Protein AF-0000000084947108 (afdb_homodimer)

Structure (mmCIF, N/CA/C/O backbone):
data_AF-0000000084947108-model_v1
#
loop_
_entity.id
_entity.type
_entity.pdbx_description
1 polymer 'Transcriptional regulator, TetR family'
#
loop_
_atom_site.group_PDB
_atom_site.id
_atom_site.type_symbol
_atom_site.label_atom_id
_atom_site.label_alt_id
_atom_site.label_comp_id
_atom_site.label_asym_id
_atom_site.label_entity_id
_atom_site.label_seq_id
_atom_site.pdbx_PDB_ins_code
_atom_site.Cartn_x
_atom_site.Cartn_y
_atom_site.Cartn_z
_atom_site.occupancy
_atom_site.B_iso_or_equiv
_atom_site.auth_seq_id
_atom_site.auth_comp_id
_atom_site.auth_asym_id
_atom_site.auth_atom_id
_atom_site.pdbx_PDB_model_num
ATOM 1 N N . MET A 1 1 ? -7.285 -37 -21.094 1 87 1 MET A N 1
ATOM 2 C CA . MET A 1 1 ? -7.672 -36.125 -19.984 1 87 1 MET A CA 1
ATOM 3 C C . MET A 1 1 ? -8.742 -36.781 -19.125 1 87 1 MET A C 1
ATOM 5 O O . MET A 1 1 ? -9.75 -37.281 -19.641 1 87 1 MET A O 1
ATOM 9 N N . THR A 1 2 ? -8.422 -36.875 -17.891 1 93.31 2 THR A N 1
ATOM 10 C CA . THR A 1 2 ? -9.398 -37.469 -16.984 1 93.31 2 THR A CA 1
ATOM 11 C C . THR A 1 2 ? -10.578 -36.531 -16.75 1 93.31 2 THR A C 1
ATOM 13 O O . THR A 1 2 ? -10.523 -35.344 -17.109 1 93.31 2 THR A O 1
ATOM 16 N N . THR A 1 3 ? -11.703 -37.125 -16.312 1 93.94 3 THR A N 1
ATOM 17 C CA . THR A 1 3 ? -12.867 -36.312 -16 1 93.94 3 THR A CA 1
ATOM 18 C C . THR A 1 3 ? -12.516 -35.219 -15 1 93.94 3 THR A C 1
ATOM 20 O O . THR A 1 3 ? -12.953 -34.062 -15.148 1 93.94 3 THR A O 1
ATOM 23 N N . GLN A 1 4 ? -11.727 -35.562 -14.078 1 95.75 4 GLN A N 1
ATOM 24 C CA . GLN A 1 4 ? -11.32 -34.594 -13.062 1 95.75 4 GLN A CA 1
ATOM 25 C C . GLN A 1 4 ? -10.508 -33.438 -13.68 1 95.75 4 GLN A C 1
ATOM 27 O O . GLN A 1 4 ? -10.711 -32.281 -13.344 1 95.75 4 GLN A O 1
ATOM 32 N N . GLU A 1 5 ? -9.586 -33.781 -14.555 1 96.44 5 GLU A N 1
ATOM 33 C CA . GLU A 1 5 ? -8.781 -32.812 -15.25 1 96.44 5 GLU A CA 1
ATOM 34 C C . GLU A 1 5 ? -9.656 -31.859 -16.078 1 96.44 5 GLU A C 1
ATOM 36 O O . GLU A 1 5 ? -9.406 -30.656 -16.141 1 96.44 5 GLU A O 1
ATOM 41 N N . LYS A 1 6 ? -10.609 -32.438 -16.703 1 96.81 6 LYS A N 1
ATOM 42 C CA . LYS A 1 6 ? -11.547 -31.656 -17.5 1 96.81 6 LYS A CA 1
ATOM 43 C C . LYS A 1 6 ? -12.32 -30.672 -16.625 1 96.81 6 LYS A C 1
ATOM 45 O O . LYS A 1 6 ? -12.5 -29.516 -17 1 96.81 6 LYS A O 1
ATOM 50 N N . ILE A 1 7 ? -12.758 -31.172 -15.492 1 97.5 7 ILE A N 1
ATOM 51 C CA . ILE A 1 7 ? -13.477 -30.312 -14.547 1 97.5 7 ILE A CA 1
ATOM 52 C C . ILE A 1 7 ? -12.578 -29.172 -14.102 1 97.5 7 ILE A C 1
ATOM 54 O O . ILE A 1 7 ? -13 -28.016 -14.094 1 97.5 7 ILE A O 1
ATOM 58 N N . ILE A 1 8 ? -11.352 -29.516 -13.805 1 98.19 8 ILE A N 1
ATOM 59 C CA . ILE A 1 8 ? -10.406 -28.516 -13.312 1 98.19 8 ILE A CA 1
ATOM 60 C C . ILE A 1 8 ? -10.164 -27.453 -14.391 1 98.19 8 ILE A C 1
ATOM 62 O O . ILE A 1 8 ? -10.164 -26.266 -14.102 1 98.19 8 ILE A O 1
ATOM 66 N N . ASN A 1 9 ? -10.016 -27.891 -15.609 1 97.94 9 ASN A N 1
ATOM 67 C CA . ASN A 1 9 ? -9.766 -26.953 -16.703 1 97.94 9 ASN A CA 1
ATOM 68 C C . ASN A 1 9 ? -10.953 -26.031 -16.938 1 97.94 9 ASN A C 1
ATOM 70 O O . ASN A 1 9 ? -10.773 -24.812 -17.062 1 97.94 9 ASN A O 1
ATOM 74 N N . VAL A 1 10 ? -12.117 -26.531 -16.938 1 98.31 10 VAL A N 1
ATOM 75 C CA . VAL A 1 10 ? -13.328 -25.75 -17.141 1 98.31 10 VAL A CA 1
ATOM 76 C C . VAL A 1 10 ? -13.555 -24.812 -15.969 1 98.31 10 VAL A C 1
ATOM 78 O O . VAL A 1 10 ? -13.883 -23.641 -16.156 1 98.31 10 VAL A O 1
ATOM 81 N N . ALA A 1 11 ? -13.367 -25.359 -14.797 1 98.69 11 ALA A N 1
ATOM 82 C CA . ALA A 1 11 ? -13.547 -24.562 -13.586 1 98.69 11 ALA A CA 1
ATOM 83 C C . ALA A 1 11 ? -12.562 -23.391 -13.555 1 98.69 11 ALA A C 1
ATOM 85 O O . ALA A 1 11 ? -12.93 -22.266 -13.188 1 98.69 11 ALA A O 1
ATOM 86 N N . THR A 1 12 ? -11.305 -23.703 -13.891 1 98.75 12 THR A N 1
ATOM 87 C CA . THR A 1 12 ? -10.297 -22.641 -13.93 1 98.75 12 THR A CA 1
ATOM 88 C C . THR A 1 12 ? -10.75 -21.5 -14.82 1 98.75 12 THR A C 1
ATOM 90 O O . THR A 1 12 ? -10.703 -20.328 -14.422 1 98.75 12 THR A O 1
ATOM 93 N N . GLN A 1 13 ? -11.297 -21.828 -15.945 1 98.38 13 GLN A N 1
ATOM 94 C CA . GLN A 1 13 ? -11.758 -20.797 -16.875 1 98.38 13 GLN A CA 1
ATOM 95 C C . GLN A 1 13 ? -12.992 -20.078 -16.344 1 98.38 13 GLN A C 1
ATOM 97 O O . GLN A 1 13 ? -13.102 -18.859 -16.469 1 98.38 13 GLN A O 1
ATOM 102 N N . GLU A 1 14 ? -13.859 -20.75 -15.734 1 98.44 14 GLU A N 1
ATOM 103 C CA . GLU A 1 14 ? -15.062 -20.156 -15.164 1 98.44 14 GLU A CA 1
ATOM 104 C C . GLU A 1 14 ? -14.703 -19.188 -14.039 1 98.44 14 GLU A C 1
ATOM 106 O O . GLU A 1 14 ? -15.234 -18.062 -13.977 1 98.44 14 GLU A O 1
ATOM 111 N N . PHE A 1 15 ? -13.781 -19.609 -13.156 1 98.75 15 PHE A N 1
ATOM 112 C CA . PHE A 1 15 ? -13.344 -18.75 -12.055 1 98.75 15 PHE A CA 1
ATOM 113 C C . PHE A 1 15 ? -12.609 -17.516 -12.586 1 98.75 15 PHE A C 1
ATOM 115 O O . PHE A 1 15 ? -12.727 -16.422 -12.023 1 98.75 15 PHE A O 1
ATOM 122 N N . LEU A 1 16 ? -11.867 -17.703 -13.641 1 98.56 16 LEU A N 1
ATOM 123 C CA . LEU A 1 16 ? -11.156 -16.578 -14.227 1 98.56 16 LEU A CA 1
ATOM 124 C C . LEU A 1 16 ? -12.133 -15.57 -14.828 1 98.56 16 LEU A C 1
ATOM 126 O O . LEU A 1 16 ? -11.914 -14.359 -14.742 1 98.56 16 LEU A O 1
ATOM 130 N N . ASN A 1 17 ? -13.227 -16.047 -15.367 1 97.81 17 ASN A N 1
ATOM 131 C CA . ASN A 1 17 ? -14.18 -15.211 -16.094 1 97.81 17 ASN A CA 1
ATOM 132 C C . ASN A 1 17 ? -15.188 -14.562 -15.156 1 97.81 17 ASN A C 1
ATOM 134 O O . ASN A 1 17 ? -15.531 -13.391 -15.312 1 97.81 17 ASN A O 1
ATOM 138 N N . SER A 1 18 ? -15.594 -15.305 -14.133 1 97.94 18 SER A N 1
ATOM 139 C CA . SER A 1 18 ? -16.734 -14.867 -13.336 1 97.94 18 SER A CA 1
ATOM 140 C C . SER A 1 18 ? -16.328 -14.516 -11.914 1 97.94 18 SER A C 1
ATOM 142 O O . SER A 1 18 ? -17.109 -13.922 -11.164 1 97.94 18 SER A O 1
ATOM 144 N N . GLY A 1 19 ? -15.016 -14.852 -11.594 1 98.5 19 GLY A N 1
ATOM 145 C CA . GLY A 1 19 ? -14.648 -14.789 -10.188 1 98.5 19 GLY A CA 1
ATOM 146 C C . GLY A 1 19 ? -15.234 -15.914 -9.359 1 98.5 19 GLY A C 1
ATOM 147 O O . GLY A 1 19 ? -16.156 -16.594 -9.805 1 98.5 19 GLY A O 1
ATOM 148 N N . TYR A 1 20 ? -14.695 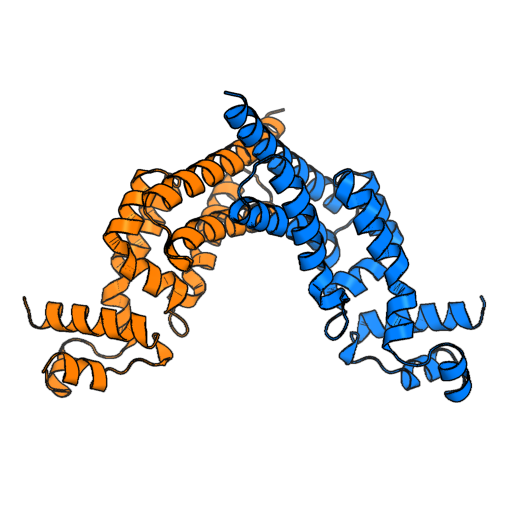-16.078 -8.203 1 98.62 20 TYR A N 1
ATOM 149 C CA . TYR A 1 20 ? -15.164 -17.156 -7.336 1 98.62 20 TYR A CA 1
ATOM 150 C C . TYR A 1 20 ? -16.641 -16.969 -6.996 1 98.62 20 TYR A C 1
ATOM 152 O O . TYR A 1 20 ? -17.438 -17.922 -7.113 1 98.62 20 TYR A O 1
ATOM 160 N N . LEU A 1 21 ? -17.062 -15.773 -6.562 1 98.5 21 LEU A N 1
ATOM 161 C CA . LEU A 1 21 ? -18.422 -15.531 -6.117 1 98.5 21 LEU A CA 1
ATOM 162 C C . LEU A 1 21 ? -19.406 -15.734 -7.262 1 98.5 21 LEU A C 1
ATOM 164 O O . LEU A 1 21 ? -20.5 -16.266 -7.059 1 98.5 21 LEU A O 1
ATOM 168 N N . GLY A 1 22 ? -19 -15.391 -8.445 1 98.06 22 GLY A N 1
ATOM 169 C CA . GLY A 1 22 ? -19.906 -15.438 -9.586 1 98.06 22 GLY A CA 1
ATOM 170 C C . GLY A 1 22 ? -19.953 -16.797 -10.25 1 98.06 22 GLY A C 1
ATOM 171 O O . GLY A 1 22 ? -20.859 -17.078 -11.047 1 98.06 22 GLY A O 1
ATOM 172 N N . ALA A 1 23 ? -19.031 -17.656 -9.953 1 97.94 23 ALA A N 1
ATOM 173 C CA . ALA A 1 23 ? -18.969 -18.984 -10.555 1 97.94 23 ALA A CA 1
ATOM 174 C C . ALA A 1 23 ? -20.031 -19.922 -9.953 1 97.94 23 ALA A C 1
ATOM 176 O O . ALA A 1 23 ? -20.547 -19.656 -8.867 1 97.94 23 ALA A O 1
ATOM 177 N N . SER A 1 24 ? -20.281 -20.969 -10.703 1 94.69 24 SER A N 1
ATOM 178 C CA . SER A 1 24 ? -21.297 -21.938 -10.266 1 94.69 24 SER A CA 1
ATOM 179 C C . SER A 1 24 ? -20.875 -23.359 -10.594 1 94.69 24 SER A C 1
ATOM 181 O O . SER A 1 24 ? -20.422 -23.641 -11.711 1 94.69 24 SER A O 1
ATOM 183 N N . LEU A 1 25 ? -21.109 -24.219 -9.617 1 96.19 25 LEU A N 1
ATOM 184 C CA . LEU A 1 25 ? -20.797 -25.641 -9.836 1 96.19 25 LEU A CA 1
ATOM 185 C C . LEU A 1 25 ? -21.688 -26.219 -10.922 1 96.19 25 LEU A C 1
ATOM 187 O O . LEU A 1 25 ? -21.234 -27.062 -11.711 1 96.19 25 LEU A O 1
ATOM 191 N N . ARG A 1 26 ? -22.875 -25.766 -10.977 1 94.69 26 ARG A N 1
ATOM 192 C CA . ARG A 1 26 ? -23.812 -26.266 -11.984 1 94.69 26 ARG A CA 1
ATOM 193 C C . ARG A 1 26 ? -23.359 -25.859 -13.383 1 94.69 26 ARG A C 1
ATOM 195 O O . ARG A 1 26 ? -23.375 -26.672 -14.312 1 94.69 26 ARG A O 1
ATOM 202 N N . LYS A 1 27 ? -22.953 -24.594 -13.516 1 95.88 27 LYS A N 1
ATOM 203 C CA . LYS A 1 27 ? -22.438 -24.094 -14.797 1 95.88 27 LYS A CA 1
ATOM 204 C C . LYS A 1 27 ? -21.188 -24.859 -15.219 1 95.88 27 LYS A C 1
ATOM 206 O O . LYS A 1 27 ? -21.031 -25.203 -16.391 1 95.88 27 LYS A O 1
ATOM 211 N N . ILE A 1 28 ? -20.344 -25.125 -14.242 1 98 28 ILE A N 1
ATOM 212 C CA . ILE A 1 28 ? -19.094 -25.828 -14.508 1 98 28 ILE A CA 1
ATOM 213 C C . ILE A 1 28 ? -19.406 -27.25 -14.945 1 98 28 ILE A C 1
ATOM 215 O O . ILE A 1 28 ? -18.812 -27.75 -15.906 1 98 28 ILE A O 1
ATOM 219 N N . ALA A 1 29 ? -20.312 -27.922 -14.273 1 97.69 29 ALA A N 1
ATOM 220 C CA . ALA A 1 29 ? -20.719 -29.281 -14.625 1 97.69 29 ALA A CA 1
ATOM 221 C C . ALA A 1 29 ? -21.219 -29.359 -16.062 1 97.69 29 ALA A C 1
ATOM 223 O O . ALA A 1 29 ? -20.781 -30.219 -16.828 1 97.69 29 ALA A O 1
ATOM 224 N N . LYS A 1 30 ? -22.062 -28.453 -16.359 1 97.12 30 LYS A N 1
ATOM 225 C CA . LYS A 1 30 ? -22.641 -28.406 -17.703 1 97.12 30 LYS A CA 1
ATOM 226 C C . LYS A 1 30 ? -21.547 -28.219 -18.75 1 97.12 30 LYS A C 1
ATOM 228 O O . LYS A 1 30 ? -21.5 -28.953 -19.75 1 97.12 30 LYS A O 1
ATOM 233 N N . ALA A 1 31 ? -20.703 -27.328 -18.531 1 96.75 31 ALA A N 1
ATOM 234 C CA . ALA A 1 31 ? -19.641 -27.016 -19.484 1 96.75 31 ALA A CA 1
ATOM 235 C C . ALA A 1 31 ? -18.641 -28.172 -19.609 1 96.75 31 ALA A C 1
ATOM 237 O O . ALA A 1 31 ? -18.062 -28.391 -20.672 1 96.75 31 ALA A O 1
ATOM 238 N N . ALA A 1 32 ? -18.453 -28.875 -18.5 1 97.25 32 ALA A N 1
ATOM 239 C CA . ALA A 1 32 ? -17.531 -30 -18.469 1 97.25 32 ALA A CA 1
ATOM 240 C C . ALA A 1 32 ? -18.219 -31.266 -18.969 1 97.25 32 ALA A C 1
ATOM 242 O O . ALA A 1 32 ? -17.578 -32.312 -19.078 1 97.25 32 ALA A O 1
ATOM 243 N N . HIS A 1 33 ? -19.531 -31.141 -19.203 1 96.88 33 HIS A N 1
ATOM 244 C CA . HIS A 1 33 ? -20.328 -32.25 -19.688 1 96.88 33 HIS A CA 1
ATOM 245 C C . HIS A 1 33 ? -20.359 -33.406 -18.688 1 96.88 33 HIS A C 1
ATOM 247 O O . HIS A 1 33 ? -20.125 -34.562 -19.047 1 96.88 33 HIS A O 1
ATOM 253 N N . VAL A 1 34 ? -20.547 -33.031 -17.484 1 96.38 34 VAL A N 1
ATOM 254 C CA . VAL A 1 34 ? -20.797 -34 -16.406 1 96.38 34 VAL A CA 1
ATOM 255 C C . VAL A 1 34 ? -22.109 -33.656 -15.711 1 96.38 34 VAL A C 1
ATOM 257 O O . VAL A 1 34 ? -22.578 -32.531 -15.758 1 96.38 34 VAL A O 1
ATOM 260 N N . THR A 1 35 ? -22.641 -34.719 -15.172 1 94.5 35 THR A N 1
ATOM 261 C CA . THR A 1 35 ? -23.891 -34.469 -14.453 1 94.5 35 THR A CA 1
ATOM 262 C C . THR A 1 35 ? -23.625 -33.75 -13.141 1 94.5 35 THR A C 1
ATOM 264 O O . THR A 1 35 ? -22.516 -33.812 -12.602 1 94.5 35 THR A O 1
ATOM 267 N N . THR A 1 36 ? -24.625 -33.062 -12.641 1 92.88 36 THR A N 1
ATOM 268 C CA . THR A 1 36 ? -24.516 -32.406 -11.352 1 92.88 36 THR A CA 1
ATOM 269 C C . THR A 1 36 ? -24.172 -33.406 -10.25 1 92.88 36 THR A C 1
ATOM 271 O O . THR A 1 36 ? -23.344 -33.125 -9.383 1 92.88 36 THR A O 1
ATOM 274 N N . GLY A 1 37 ? -24.781 -34.5 -10.289 1 93.62 37 GLY A N 1
ATOM 275 C CA . GLY A 1 37 ? -24.5 -35.531 -9.328 1 93.62 37 GLY A CA 1
ATOM 276 C C . GLY A 1 37 ? -23.047 -36 -9.344 1 93.62 37 GLY A C 1
ATOM 277 O O . GLY A 1 37 ? -22.406 -36.125 -8.289 1 93.62 37 GLY A O 1
ATOM 278 N N . ALA A 1 38 ? -22.562 -36.219 -10.492 1 94.62 38 ALA A N 1
ATOM 279 C CA . ALA A 1 38 ? -21.156 -36.594 -10.648 1 94.62 38 ALA A CA 1
ATOM 280 C C . ALA A 1 38 ? -20.234 -35.5 -10.125 1 94.62 38 ALA A C 1
ATOM 282 O O . ALA A 1 38 ? -19.219 -35.812 -9.5 1 94.62 38 ALA A O 1
ATOM 283 N N . MET A 1 39 ? -20.609 -34.25 -10.445 1 96.12 39 MET A N 1
ATOM 284 C CA . MET A 1 39 ? -19.828 -33.125 -9.977 1 96.12 39 MET A CA 1
ATOM 285 C C . MET A 1 39 ? -19.656 -33.156 -8.469 1 96.12 39 MET A C 1
ATOM 287 O O . MET A 1 39 ? -18.547 -32.969 -7.957 1 96.12 39 MET A O 1
ATOM 291 N N . TYR A 1 40 ? -20.703 -33.438 -7.781 1 94.56 40 TYR A N 1
ATOM 292 C CA . TYR A 1 40 ? -20.672 -33.438 -6.324 1 94.56 40 TYR A CA 1
ATOM 293 C C . TYR A 1 40 ? -19.938 -34.656 -5.789 1 94.56 40 TYR A C 1
ATOM 295 O O . TYR A 1 40 ? -19.531 -34.688 -4.621 1 94.56 40 TYR A O 1
ATOM 303 N N . GLY A 1 41 ? -19.828 -35.656 -6.539 1 95.44 41 GLY A N 1
ATOM 304 C CA . GLY A 1 41 ? -18.969 -36.781 -6.215 1 95.44 41 GLY A CA 1
ATOM 305 C C . GLY A 1 41 ? -17.484 -36.438 -6.18 1 95.44 41 GLY A C 1
ATOM 306 O O . GLY A 1 41 ? -16.734 -36.969 -5.379 1 95.44 41 GLY A O 1
ATOM 307 N N . TYR A 1 42 ? -17.125 -35.5 -7.059 1 96.38 42 TYR A N 1
ATOM 308 C CA . TYR A 1 42 ? -15.742 -35.062 -7.137 1 96.38 42 TYR A CA 1
ATOM 309 C C . TYR A 1 42 ? -15.461 -33.969 -6.121 1 96.38 42 TYR A C 1
ATOM 311 O O . TYR A 1 42 ? -14.438 -34 -5.43 1 96.38 42 TYR A O 1
ATOM 319 N N . TYR A 1 43 ? -16.406 -33 -6.039 1 97.5 43 TYR A N 1
ATOM 320 C CA . TYR A 1 43 ? -16.234 -31.844 -5.164 1 97.5 43 TYR A CA 1
ATOM 321 C C . TYR A 1 43 ? -17.516 -31.531 -4.41 1 97.5 43 TYR A C 1
ATOM 323 O O . TYR A 1 43 ? -18.531 -31.219 -5.02 1 97.5 43 TYR A O 1
ATOM 331 N N . LYS A 1 44 ? -17.375 -31.5 -3.15 1 95.88 44 LYS A N 1
ATOM 332 C CA . LYS A 1 44 ? -18.547 -31.328 -2.285 1 95.88 44 LYS A CA 1
ATOM 333 C C . LYS A 1 44 ? -19.125 -29.922 -2.424 1 95.88 44 LYS A C 1
ATOM 335 O O . LYS A 1 44 ? -20.328 -29.734 -2.254 1 95.88 44 LYS A O 1
ATOM 340 N N . ASN A 1 45 ? -18.328 -28.969 -2.682 1 96.31 45 ASN A N 1
ATOM 341 C CA . ASN A 1 45 ? -18.75 -27.578 -2.842 1 96.31 45 ASN A CA 1
ATOM 342 C C . ASN A 1 45 ? -17.75 -26.797 -3.688 1 96.31 45 ASN A C 1
ATOM 344 O O . ASN A 1 45 ? -16.719 -27.328 -4.094 1 96.31 45 ASN A O 1
ATOM 348 N N . LYS A 1 46 ? -18.094 -25.641 -3.988 1 96.94 46 LYS A N 1
ATOM 349 C CA . LYS A 1 46 ? -17.312 -24.766 -4.84 1 96.94 46 LYS A CA 1
ATOM 350 C C . LYS A 1 46 ? -15.945 -24.469 -4.219 1 96.94 46 LYS A C 1
ATOM 352 O O . LYS A 1 46 ? -14.938 -24.406 -4.93 1 96.94 46 LYS A O 1
ATOM 357 N N . GLU A 1 47 ? -15.867 -24.359 -2.932 1 98 47 GLU A N 1
ATOM 358 C CA . GLU A 1 47 ? -14.625 -24.078 -2.209 1 98 47 GLU A CA 1
ATOM 359 C C . GLU A 1 47 ? -13.633 -25.234 -2.357 1 98 47 GLU A C 1
ATOM 361 O O . GLU A 1 47 ? -12.438 -25 -2.553 1 98 47 GLU A O 1
ATOM 366 N N . ALA A 1 48 ? -14.102 -26.359 -2.229 1 98.12 48 ALA A N 1
ATOM 367 C CA . ALA A 1 48 ? -13.242 -27.531 -2.377 1 98.12 48 ALA A CA 1
ATOM 368 C C . ALA A 1 48 ? -12.602 -27.562 -3.764 1 98.12 48 ALA A C 1
ATOM 370 O O . ALA A 1 48 ? -11.422 -27.891 -3.902 1 98.12 48 ALA A O 1
ATOM 371 N N . LEU A 1 49 ? -13.383 -27.25 -4.766 1 98.5 49 LEU A N 1
ATOM 372 C CA . LEU A 1 49 ? -12.891 -27.234 -6.137 1 98.5 49 LEU A CA 1
ATOM 373 C C . LEU A 1 49 ? -11.859 -26.125 -6.332 1 98.5 49 LEU A C 1
ATOM 375 O O . LEU A 1 49 ? -10.781 -26.375 -6.879 1 98.5 49 LEU A O 1
ATOM 379 N N . PHE A 1 50 ? -12.172 -24.906 -5.875 1 98.81 50 PHE A N 1
ATOM 380 C CA . PHE A 1 50 ? -11.242 -23.797 -5.992 1 98.81 50 PHE A CA 1
ATOM 381 C C . PHE A 1 50 ? -9.93 -24.109 -5.297 1 98.81 50 PHE A C 1
ATOM 383 O O . PHE A 1 50 ? -8.852 -23.875 -5.859 1 98.81 50 PHE A O 1
ATOM 390 N N . ASN A 1 51 ? -10.023 -24.688 -4.109 1 98.62 51 ASN A N 1
ATOM 391 C CA . ASN A 1 51 ? -8.844 -25.062 -3.35 1 98.62 51 ASN A CA 1
ATOM 392 C C . ASN A 1 51 ? -7.988 -26.078 -4.109 1 98.62 51 ASN A C 1
ATOM 394 O O . ASN A 1 51 ? -6.762 -26 -4.105 1 98.62 51 ASN A O 1
ATOM 398 N N . ASP A 1 52 ? -8.648 -26.953 -4.652 1 98.44 52 ASP A N 1
ATOM 399 C CA . ASP A 1 52 ? -7.938 -27.984 -5.398 1 98.44 52 ASP A CA 1
ATOM 400 C C . ASP A 1 52 ? -7.105 -27.375 -6.527 1 98.44 52 ASP A C 1
ATOM 402 O O . ASP A 1 52 ? -6.039 -27.906 -6.863 1 98.44 52 ASP A O 1
ATOM 406 N N . ILE A 1 53 ? -7.562 -26.328 -7.07 1 98.69 53 ILE A N 1
ATOM 407 C CA . ILE A 1 53 ? -6.91 -25.688 -8.211 1 98.69 53 ILE A CA 1
ATOM 408 C C . ILE A 1 53 ? -5.715 -24.875 -7.727 1 98.69 53 ILE A C 1
ATOM 410 O O . ILE A 1 53 ? -4.652 -24.875 -8.352 1 98.69 53 ILE A O 1
ATOM 414 N N . VAL A 1 54 ? -5.844 -24.203 -6.527 1 98.81 54 VAL A N 1
ATOM 415 C CA . VAL A 1 54 ? -4.887 -23.141 -6.277 1 98.81 54 VAL A CA 1
ATOM 416 C C . VAL A 1 54 ? -3.961 -23.531 -5.125 1 98.81 54 VAL A C 1
ATOM 418 O O . VAL A 1 54 ? -2.896 -22.938 -4.945 1 98.81 54 VAL A O 1
ATOM 421 N N . GLU A 1 55 ? -4.293 -24.5 -4.348 1 98.69 55 GLU A N 1
ATOM 422 C CA . GLU A 1 55 ? -3.652 -24.75 -3.057 1 98.69 55 GLU A CA 1
ATOM 423 C C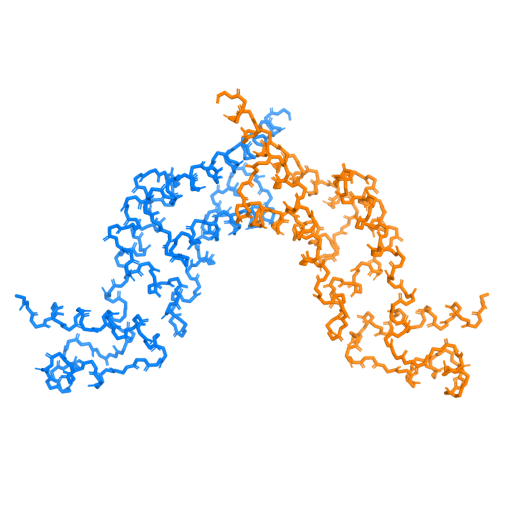 . GLU A 1 55 ? -2.182 -25.109 -3.232 1 98.69 55 GLU A C 1
ATOM 425 O O . GLU A 1 55 ? -1.312 -24.547 -2.564 1 98.69 55 GLU A O 1
ATOM 430 N N . GLU A 1 56 ? -1.98 -26.016 -4.074 1 98.44 56 GLU A N 1
ATOM 431 C CA . GLU A 1 56 ? -0.608 -26.469 -4.246 1 98.44 56 GLU A CA 1
ATOM 432 C C . GLU A 1 56 ? 0.311 -25.344 -4.688 1 98.44 56 GLU A C 1
ATOM 434 O O . GLU A 1 56 ? 1.393 -25.156 -4.125 1 98.44 56 GLU A O 1
ATOM 439 N N . VAL A 1 57 ? -0.116 -24.578 -5.652 1 98.5 57 VAL A N 1
ATOM 440 C CA . VAL A 1 57 ? 0.677 -23.484 -6.203 1 98.5 57 VAL A CA 1
ATOM 441 C C . VAL A 1 57 ? 0.873 -22.406 -5.141 1 98.5 57 VAL A C 1
ATOM 443 O O . VAL A 1 57 ? 1.986 -21.906 -4.941 1 98.5 57 VAL A O 1
ATOM 446 N N . SER A 1 58 ? -0.209 -22.062 -4.414 1 98.5 58 SER A N 1
ATOM 447 C CA . SER A 1 58 ? -0.138 -21.031 -3.385 1 98.5 58 SER A CA 1
ATOM 448 C C . SER A 1 58 ? 0.81 -21.438 -2.26 1 98.5 58 SER A C 1
ATOM 450 O O . SER A 1 58 ? 1.601 -20.625 -1.783 1 98.5 58 SER A O 1
ATOM 452 N N . GLU A 1 59 ? 0.745 -22.688 -1.864 1 97.94 59 GLU A N 1
ATOM 453 C CA . GLU A 1 59 ? 1.578 -23.172 -0.769 1 97.94 59 GLU A CA 1
ATOM 454 C C . GLU A 1 59 ? 3.043 -23.266 -1.186 1 97.94 59 GLU A C 1
ATOM 456 O O . GLU A 1 59 ? 3.938 -22.922 -0.406 1 97.94 59 GLU A O 1
ATOM 461 N N . GLU A 1 60 ? 3.219 -23.719 -2.361 1 97.62 60 GLU A N 1
ATOM 462 C CA . GLU A 1 60 ? 4.59 -23.797 -2.854 1 97.62 60 GLU A CA 1
ATOM 463 C C . GLU A 1 60 ? 5.227 -22.422 -2.945 1 97.62 60 GLU A C 1
ATOM 465 O O . GLU A 1 60 ? 6.383 -22.234 -2.566 1 97.62 60 GLU A O 1
ATOM 470 N N . PHE A 1 61 ? 4.504 -21.453 -3.438 1 97.94 61 PHE A N 1
ATOM 471 C CA . PHE A 1 61 ? 5.012 -20.094 -3.527 1 97.94 61 PHE A CA 1
ATOM 472 C C . PHE A 1 61 ? 5.371 -19.562 -2.145 1 97.94 61 PHE A C 1
ATOM 474 O O . PHE A 1 61 ? 6.473 -19.047 -1.938 1 97.94 61 PHE A O 1
ATOM 481 N N . LYS A 1 62 ? 4.5 -19.75 -1.196 1 96.69 62 LYS A N 1
ATOM 482 C CA . LYS A 1 62 ? 4.672 -19.25 0.162 1 96.69 62 LYS A CA 1
ATOM 483 C C . LYS A 1 62 ? 5.848 -19.922 0.858 1 96.69 62 LYS A C 1
ATOM 485 O O . LYS A 1 62 ? 6.68 -19.25 1.476 1 96.69 62 LYS A O 1
ATOM 490 N N . ASN A 1 63 ? 5.918 -21.203 0.696 1 94.81 63 ASN A N 1
ATOM 491 C CA . ASN A 1 63 ? 6.852 -21.984 1.51 1 94.81 63 ASN A CA 1
ATOM 492 C C . ASN A 1 63 ? 8.234 -22.031 0.872 1 94.81 63 ASN A C 1
ATOM 494 O O . ASN A 1 63 ? 9.242 -22.125 1.574 1 94.81 63 ASN A O 1
ATOM 498 N N . ASP A 1 64 ? 8.344 -21.906 -0.452 1 92.62 64 ASP A N 1
ATOM 499 C CA . ASP A 1 64 ? 9.625 -22.109 -1.13 1 92.62 64 ASP A CA 1
ATOM 500 C C . ASP A 1 64 ? 10.141 -20.797 -1.723 1 92.62 64 ASP A C 1
ATOM 502 O O . ASP A 1 64 ? 11.227 -20.344 -1.373 1 92.62 64 ASP A O 1
ATOM 506 N N . TYR A 1 65 ? 9.32 -20.156 -2.432 1 89.44 65 TYR A N 1
ATOM 507 C CA . TYR A 1 65 ? 9.789 -19.031 -3.211 1 89.44 65 TYR A CA 1
ATOM 508 C C . TYR A 1 65 ? 9.828 -17.766 -2.363 1 89.44 65 TYR A C 1
ATOM 510 O O . TYR A 1 65 ? 10.727 -16.938 -2.504 1 89.44 65 TYR A O 1
ATOM 518 N N . LEU A 1 66 ? 8.898 -17.578 -1.46 1 89.69 66 LEU A N 1
ATOM 519 C CA . LEU A 1 66 ? 8.875 -16.406 -0.597 1 89.69 66 LEU A CA 1
ATOM 520 C C . LEU A 1 66 ? 10.055 -16.406 0.367 1 89.69 66 LEU A C 1
ATOM 522 O O . LEU A 1 66 ? 10.688 -15.375 0.591 1 89.69 66 LEU A O 1
ATOM 526 N N . VAL A 1 67 ? 10.391 -17.531 0.896 1 84.88 67 VAL A N 1
ATOM 527 C CA . VAL A 1 67 ? 11.43 -17.688 1.909 1 84.88 67 VAL A CA 1
ATOM 528 C C . VAL A 1 67 ? 12.797 -17.422 1.289 1 84.88 67 VAL A C 1
ATOM 530 O O . VAL A 1 67 ? 13.633 -16.75 1.887 1 84.88 67 VAL A O 1
ATOM 533 N N . GLU A 1 68 ? 12.984 -17.875 0.126 1 82.88 68 GLU A N 1
ATOM 534 C CA . GLU A 1 68 ? 14.281 -17.75 -0.539 1 82.88 68 GLU A CA 1
ATOM 535 C C . GLU A 1 68 ? 14.477 -16.359 -1.13 1 82.88 68 GLU A C 1
ATOM 537 O O . GLU A 1 68 ? 15.602 -15.945 -1.402 1 82.88 68 GLU A O 1
ATOM 542 N N . GLY A 1 69 ? 13.398 -15.664 -1.277 1 85.44 69 GLY A N 1
ATOM 543 C CA . GLY A 1 69 ? 13.445 -14.391 -1.976 1 85.44 69 GLY A CA 1
ATOM 544 C C . GLY A 1 69 ? 12.945 -14.477 -3.404 1 85.44 69 GLY A C 1
ATOM 545 O O . GLY A 1 69 ? 13.023 -15.531 -4.035 1 85.44 69 GLY A O 1
ATOM 546 N N . ILE A 1 70 ? 12.406 -13.477 -3.906 1 89.94 70 ILE A N 1
ATOM 547 C CA . ILE A 1 70 ? 11.852 -13.445 -5.254 1 89.94 70 ILE A CA 1
ATOM 548 C C . ILE A 1 70 ? 12.961 -13.188 -6.27 1 89.94 70 ILE A C 1
ATOM 550 O O . ILE A 1 70 ? 13.688 -12.195 -6.172 1 89.94 70 ILE A O 1
ATOM 554 N N . ASN A 1 71 ? 13.172 -14.094 -7.082 1 90.12 71 ASN A N 1
ATOM 555 C CA . ASN A 1 71 ? 14.195 -14.039 -8.125 1 90.12 71 ASN A CA 1
ATOM 556 C C . ASN A 1 71 ? 13.648 -14.508 -9.469 1 90.12 71 ASN A C 1
ATOM 558 O O . ASN A 1 71 ? 12.438 -14.602 -9.656 1 90.12 71 ASN A O 1
ATOM 562 N N . LEU A 1 72 ? 14.477 -14.75 -10.367 1 93 72 LEU A N 1
ATOM 563 C CA . LEU A 1 72 ? 14.062 -15.117 -11.719 1 93 72 LEU A CA 1
ATOM 564 C C . LEU A 1 72 ? 13.32 -16.453 -11.711 1 93 72 LEU A C 1
ATOM 566 O O . LEU A 1 72 ? 12.391 -16.656 -12.492 1 93 72 LEU A O 1
ATOM 570 N N . GLU A 1 73 ? 13.766 -17.328 -10.898 1 94.31 73 GLU A N 1
ATOM 571 C CA . GLU A 1 73 ? 13.094 -18.609 -10.773 1 94.31 73 GLU A CA 1
ATOM 572 C C . GLU A 1 73 ? 11.656 -18.438 -10.273 1 94.31 73 GLU A C 1
ATOM 574 O O . GLU A 1 73 ? 10.758 -19.172 -10.68 1 94.31 73 GLU A O 1
ATOM 579 N N . THR A 1 74 ? 11.539 -17.531 -9.352 1 96.06 74 THR A N 1
ATOM 580 C CA . THR A 1 74 ? 10.203 -17.234 -8.844 1 96.06 74 THR A CA 1
ATOM 581 C C . THR A 1 74 ? 9.305 -16.703 -9.961 1 96.06 74 THR A C 1
ATOM 583 O O . THR A 1 74 ? 8.141 -17.094 -10.055 1 96.06 74 THR A O 1
ATOM 586 N N . ILE A 1 75 ? 9.867 -15.852 -10.758 1 96.75 75 ILE A N 1
ATOM 587 C CA . ILE A 1 75 ? 9.117 -15.297 -11.883 1 96.75 75 ILE A CA 1
ATOM 588 C C . ILE A 1 75 ? 8.719 -16.422 -12.836 1 96.75 75 ILE A C 1
ATOM 590 O O . ILE A 1 75 ? 7.566 -16.484 -13.281 1 96.75 75 ILE A O 1
ATOM 594 N N . ASP A 1 76 ? 9.664 -17.281 -13.141 1 97.06 76 ASP A N 1
ATOM 595 C CA . ASP A 1 76 ? 9.367 -18.422 -13.984 1 97.06 76 ASP A CA 1
ATOM 596 C C . ASP A 1 76 ? 8.211 -19.25 -13.422 1 97.06 76 ASP A C 1
ATOM 598 O O . ASP A 1 76 ? 7.32 -19.656 -14.156 1 97.06 76 ASP A O 1
ATOM 602 N N . TYR A 1 77 ? 8.273 -19.453 -12.156 1 97.88 77 TYR A N 1
ATOM 603 C CA . TYR A 1 77 ? 7.23 -20.219 -11.492 1 97.88 77 TYR A CA 1
ATOM 604 C C . TYR A 1 77 ? 5.875 -19.547 -11.641 1 97.88 77 TYR A C 1
ATOM 606 O O . TYR A 1 77 ? 4.871 -20.203 -11.922 1 97.88 77 TYR A O 1
ATOM 614 N N . ILE A 1 78 ? 5.816 -18.234 -11.383 1 98.25 78 ILE A N 1
ATOM 615 C CA . ILE A 1 78 ? 4.578 -17.469 -11.5 1 98.25 78 ILE A CA 1
ATOM 616 C C . ILE A 1 78 ? 4.016 -17.594 -12.914 1 98.25 78 ILE A C 1
ATOM 618 O O . ILE A 1 78 ? 2.822 -17.844 -13.086 1 98.25 78 ILE A O 1
ATOM 622 N N . TYR A 1 79 ? 4.844 -17.516 -13.859 1 98.25 79 TYR A N 1
ATOM 623 C CA . TYR A 1 79 ? 4.359 -17.484 -15.234 1 98.25 79 TYR A CA 1
ATOM 624 C C . TYR A 1 79 ? 4.039 -18.891 -15.727 1 98.25 79 TYR A C 1
ATOM 626 O O . TYR A 1 79 ? 3.238 -19.062 -16.656 1 98.25 79 TYR A O 1
ATOM 634 N N . GLN A 1 80 ? 4.668 -19.922 -15.195 1 98.31 80 GLN A N 1
ATOM 635 C CA . GLN A 1 80 ? 4.266 -21.297 -15.469 1 98.31 80 GLN A CA 1
ATOM 636 C C . GLN A 1 80 ? 2.889 -21.594 -14.891 1 98.31 80 GLN A C 1
ATOM 638 O O . GLN A 1 80 ? 2.203 -22.516 -15.344 1 98.31 80 GLN A O 1
ATOM 643 N N . ASN A 1 81 ? 2.553 -20.875 -13.891 1 98.5 81 ASN A N 1
ATOM 644 C CA . ASN A 1 81 ? 1.263 -21.031 -13.227 1 98.5 81 ASN A CA 1
ATOM 645 C C . ASN A 1 81 ? 0.441 -19.75 -13.266 1 98.5 81 ASN A C 1
ATOM 647 O O . ASN A 1 81 ? -0.254 -19.422 -12.305 1 98.5 81 ASN A O 1
ATOM 651 N N . PHE A 1 82 ? 0.518 -19.047 -14.273 1 98.56 82 PHE A N 1
ATOM 652 C CA . PHE A 1 82 ? 0.016 -17.688 -14.367 1 98.56 82 PHE A CA 1
ATOM 653 C C . PHE A 1 82 ? -1.479 -17.641 -14.078 1 98.56 82 PHE A C 1
ATOM 655 O O . PHE A 1 82 ? -1.943 -16.781 -13.32 1 98.56 82 PHE A O 1
ATOM 662 N N . GLU A 1 83 ? -2.223 -18.5 -14.641 1 98.56 83 GLU A N 1
ATOM 663 C CA . GLU A 1 83 ? -3.668 -18.5 -14.438 1 98.56 83 GLU A CA 1
ATOM 664 C C . GLU A 1 83 ? -4.023 -18.75 -12.977 1 98.56 83 GLU A C 1
ATOM 666 O O . GLU A 1 83 ? -4.969 -18.156 -12.453 1 98.56 83 GLU A O 1
ATOM 671 N N . VAL A 1 84 ? -3.281 -19.594 -12.383 1 98.75 84 VAL A N 1
ATOM 672 C CA . VAL A 1 84 ? -3.535 -19.906 -10.984 1 98.75 84 VAL A CA 1
ATOM 673 C C . VAL A 1 84 ? -3.252 -18.688 -10.109 1 98.75 84 VAL A C 1
ATOM 675 O O . VAL A 1 84 ? -4.035 -18.359 -9.219 1 98.75 84 VAL A O 1
ATOM 678 N N . PHE A 1 85 ? -2.209 -18.016 -10.406 1 98.81 85 PHE A N 1
ATOM 679 C CA . PHE A 1 85 ? -1.905 -16.797 -9.664 1 98.81 85 PHE A CA 1
ATOM 680 C C . PHE A 1 85 ? -2.971 -15.734 -9.914 1 98.81 85 PHE A C 1
ATOM 682 O O . PHE A 1 85 ? -3.338 -14.992 -9 1 98.81 85 PHE A O 1
ATOM 689 N N . LYS A 1 86 ? -3.361 -15.672 -11.094 1 98.81 86 LYS A N 1
ATOM 690 C CA . LYS A 1 86 ? -4.438 -14.727 -11.398 1 98.81 86 LYS A CA 1
ATOM 691 C C . LYS A 1 86 ? -5.688 -15.047 -10.578 1 98.81 86 LYS A C 1
ATOM 693 O O . LYS A 1 86 ? -6.355 -14.141 -10.07 1 98.81 86 LYS A O 1
ATOM 698 N N . LEU A 1 87 ? -6 -16.297 -10.453 1 98.88 87 LEU A N 1
ATOM 699 C CA . LEU A 1 87 ? -7.133 -16.703 -9.633 1 98.88 87 LEU A CA 1
ATOM 700 C C . LEU A 1 87 ? -6.953 -16.266 -8.188 1 98.88 87 LEU A C 1
ATOM 702 O O . LEU A 1 87 ? -7.863 -15.68 -7.59 1 98.88 87 LEU A O 1
ATOM 706 N N . ILE A 1 88 ? -5.773 -16.5 -7.668 1 98.81 88 ILE A N 1
ATOM 707 C CA . ILE A 1 88 ? -5.473 -16.234 -6.266 1 98.81 88 ILE A CA 1
ATOM 708 C C . ILE A 1 88 ? -5.508 -14.727 -6.016 1 98.81 88 ILE A C 1
ATOM 710 O O . ILE A 1 88 ? -6.094 -14.273 -5.031 1 98.81 88 ILE A O 1
ATOM 714 N N . ILE A 1 89 ? -4.984 -14.023 -6.938 1 98.44 89 ILE A N 1
ATOM 715 C CA . ILE A 1 89 ? -4.719 -12.609 -6.707 1 98.44 89 ILE A CA 1
ATOM 716 C C . ILE A 1 89 ? -5.945 -11.781 -7.098 1 98.44 89 ILE A C 1
ATOM 718 O O . ILE A 1 89 ? -6.258 -10.781 -6.449 1 98.44 89 ILE A O 1
ATOM 722 N N . CYS A 1 90 ? -6.738 -12.266 -8.086 1 98.19 90 CYS A N 1
ATOM 723 C CA . CYS A 1 90 ? -7.73 -11.375 -8.68 1 98.19 90 CYS A CA 1
ATOM 724 C C . CYS A 1 90 ? -9.133 -11.961 -8.555 1 98.19 90 CYS A C 1
ATOM 726 O O . CYS A 1 90 ? -10.125 -11.234 -8.648 1 98.19 90 CYS A O 1
ATOM 728 N N . CYS A 1 91 ? -9.242 -13.219 -8.359 1 98.5 91 CYS A N 1
ATOM 729 C CA . CYS A 1 91 ? -10.555 -13.836 -8.508 1 98.5 91 CYS A CA 1
ATOM 730 C C . CYS A 1 91 ? -10.938 -14.617 -7.258 1 98.5 91 CYS A C 1
ATOM 732 O O . CYS A 1 91 ? -11.773 -15.523 -7.316 1 98.5 91 CYS A O 1
ATOM 734 N N . SER A 1 92 ? -10.367 -14.297 -6.191 1 98.56 92 SER A N 1
ATOM 735 C CA . SER A 1 92 ? -10.516 -15.172 -5.031 1 98.56 92 SER A CA 1
ATOM 736 C C . SER A 1 92 ? -11.438 -14.555 -3.986 1 98.56 92 SER A C 1
ATOM 738 O O . SER A 1 92 ? -11.539 -15.062 -2.867 1 98.56 92 SER A O 1
ATOM 740 N N . LYS A 1 93 ? -12.062 -13.43 -4.277 1 98.38 93 LYS A N 1
ATOM 741 C CA . LYS A 1 93 ? -12.969 -12.805 -3.318 1 98.38 93 LYS A CA 1
ATOM 742 C C . LYS A 1 93 ? -13.992 -13.805 -2.799 1 98.38 93 LYS A C 1
ATOM 744 O O . LYS A 1 93 ? -14.633 -14.508 -3.582 1 98.38 93 LYS A O 1
ATOM 749 N N . GLY A 1 94 ? -14.164 -13.922 -1.461 1 97.81 94 GLY A N 1
ATOM 750 C CA . GLY A 1 94 ? -15.094 -14.859 -0.868 1 97.81 94 GLY A CA 1
ATOM 751 C C . GLY A 1 94 ? -14.438 -16.156 -0.425 1 97.81 94 GLY A C 1
ATOM 752 O O . GLY A 1 94 ? -15.086 -17.016 0.182 1 97.81 94 GLY A O 1
ATOM 753 N N . THR A 1 95 ? -13.164 -16.359 -0.746 1 98.31 95 THR A N 1
ATOM 754 C CA . THR A 1 95 ? -12.398 -17.547 -0.328 1 98.31 95 THR A CA 1
ATOM 755 C C . THR A 1 95 ? -11.352 -17.172 0.716 1 98.31 95 THR A C 1
ATOM 757 O O . THR A 1 95 ? -11.18 -15.984 1.033 1 98.31 95 THR A O 1
ATOM 760 N N . ARG A 1 96 ? -10.641 -18.109 1.24 1 97.31 96 ARG A N 1
ATOM 761 C CA . ARG A 1 96 ? -9.562 -17.844 2.186 1 97.31 96 ARG A CA 1
ATOM 762 C C . ARG A 1 96 ? -8.383 -17.172 1.491 1 97.31 96 ARG A C 1
ATOM 764 O O . ARG A 1 96 ? -7.562 -16.531 2.143 1 97.31 96 ARG A O 1
ATOM 771 N N . TYR A 1 97 ? -8.383 -17.25 0.184 1 98.44 97 TYR A N 1
ATOM 772 C CA . TYR A 1 97 ? -7.25 -16.703 -0.552 1 98.44 97 TYR A CA 1
ATOM 773 C C . TYR A 1 97 ? -7.438 -15.203 -0.809 1 98.44 97 TYR A C 1
ATOM 775 O O . TYR A 1 97 ? -6.531 -14.539 -1.311 1 98.44 97 TYR A O 1
ATOM 783 N N . GLU A 1 98 ? -8.602 -14.758 -0.446 1 98.06 98 GLU A N 1
ATOM 784 C CA . GLU A 1 98 ? -8.828 -13.32 -0.523 1 98.06 98 GLU A CA 1
ATOM 785 C C . GLU A 1 98 ? -7.785 -12.555 0.295 1 98.06 98 GLU A C 1
ATOM 787 O O . GLU A 1 98 ? -7.438 -11.422 -0.037 1 98.06 98 GLU A O 1
ATOM 792 N N . GLU A 1 99 ? -7.16 -13.266 1.316 1 97.81 99 GLU A N 1
ATOM 793 C CA . GLU A 1 99 ? -6.18 -12.648 2.205 1 97.81 99 GLU A CA 1
ATOM 794 C C . GLU A 1 99 ? -4.781 -13.203 1.955 1 97.81 99 GLU A C 1
ATOM 796 O O . GLU A 1 99 ? -3.932 -13.188 2.85 1 97.81 99 GLU A O 1
ATOM 801 N N . TYR A 1 100 ? -4.648 -13.688 0.788 1 98.5 100 TYR A N 1
ATOM 802 C CA . TYR A 1 100 ? -3.387 -14.352 0.487 1 98.5 100 TYR A CA 1
ATOM 803 C C . TYR A 1 100 ? -2.217 -13.391 0.623 1 98.5 100 TYR A C 1
ATOM 805 O O . TYR A 1 100 ? -1.205 -13.711 1.249 1 98.5 100 TYR A O 1
ATOM 813 N N . LEU A 1 101 ? -2.287 -12.227 0.05 1 98.06 101 LEU A N 1
ATOM 814 C CA . LEU A 1 101 ? -1.24 -11.219 0.168 1 98.06 101 LEU A CA 1
ATOM 815 C C . LEU A 1 101 ? -0.941 -10.914 1.633 1 98.06 101 LEU A C 1
ATOM 817 O O . LEU A 1 101 ? 0.223 -10.859 2.033 1 98.06 101 LEU A O 1
ATOM 821 N N . ASP A 1 102 ? -1.986 -10.734 2.457 1 97.88 102 ASP A N 1
ATOM 822 C CA . ASP A 1 102 ? -1.821 -10.453 3.881 1 97.88 102 ASP A CA 1
ATOM 823 C C . ASP A 1 102 ? -1.075 -11.594 4.578 1 97.88 102 ASP A C 1
ATOM 825 O O . ASP A 1 102 ? -0.236 -11.352 5.445 1 97.88 102 ASP A O 1
ATOM 829 N N . CYS A 1 103 ? -1.439 -12.727 4.18 1 97.69 103 CYS A N 1
ATOM 830 C CA . CYS A 1 103 ? -0.773 -13.891 4.75 1 97.69 103 CYS A CA 1
ATOM 831 C C . CYS A 1 103 ? 0.716 -13.875 4.426 1 97.69 103 CYS A C 1
ATOM 833 O O . CYS A 1 103 ? 1.548 -14.117 5.301 1 97.69 103 CYS A O 1
ATOM 835 N N . LEU A 1 104 ? 1.011 -13.633 3.184 1 97.81 104 LEU A N 1
ATOM 836 C CA . LEU A 1 104 ? 2.41 -13.586 2.771 1 97.81 104 LEU A CA 1
ATOM 837 C C . LEU A 1 104 ? 3.152 -12.477 3.508 1 97.81 104 LEU A C 1
ATOM 839 O O . LEU A 1 104 ? 4.277 -12.68 3.971 1 97.81 104 LEU A O 1
ATOM 843 N N . VAL A 1 105 ? 2.58 -11.305 3.621 1 97.62 105 VAL A N 1
ATOM 844 C CA . VAL A 1 105 ? 3.186 -10.156 4.289 1 97.62 105 VAL A CA 1
ATOM 845 C C . VAL A 1 105 ? 3.479 -10.5 5.746 1 97.62 105 VAL A C 1
ATOM 847 O O . VAL A 1 105 ? 4.555 -10.188 6.262 1 97.62 105 VAL A O 1
ATOM 850 N N . ASN A 1 106 ? 2.516 -11.117 6.371 1 96.94 106 ASN A N 1
ATOM 851 C CA . ASN A 1 106 ? 2.701 -11.508 7.766 1 96.94 106 ASN A CA 1
ATOM 852 C C . ASN A 1 106 ? 3.873 -12.477 7.926 1 96.94 106 ASN A C 1
ATOM 854 O O . ASN A 1 106 ? 4.664 -12.344 8.859 1 96.94 106 ASN A O 1
ATOM 858 N N . GLU A 1 107 ? 3.889 -13.391 7.051 1 95.12 107 GLU A N 1
ATOM 859 C CA . GLU A 1 107 ? 4.992 -14.352 7.105 1 95.12 107 GLU A CA 1
ATOM 860 C C . GLU A 1 107 ? 6.336 -13.656 6.91 1 95.12 107 GLU A C 1
ATOM 862 O O . GLU A 1 107 ? 7.281 -13.898 7.664 1 95.12 107 GLU A O 1
ATOM 867 N N . LYS A 1 108 ? 6.426 -12.836 5.934 1 94.56 108 LYS A N 1
ATOM 868 C CA . LYS A 1 108 ? 7.664 -12.117 5.656 1 94.56 108 LYS A CA 1
ATOM 869 C C . LYS A 1 108 ? 8.016 -11.172 6.801 1 94.56 108 LYS A C 1
ATOM 871 O O . LYS A 1 108 ? 9.188 -11.031 7.16 1 94.56 108 LYS A O 1
ATOM 876 N N . THR A 1 109 ? 7.039 -10.484 7.332 1 95.38 109 THR A N 1
ATOM 877 C CA . THR A 1 109 ? 7.254 -9.562 8.445 1 95.38 109 THR A CA 1
ATOM 878 C C . THR A 1 109 ? 7.832 -10.297 9.648 1 95.38 109 THR A C 1
ATOM 880 O O . THR A 1 109 ? 8.75 -9.797 10.305 1 95.38 109 THR A O 1
ATOM 883 N N . LYS A 1 110 ? 7.289 -11.484 9.914 1 93.62 110 LYS A N 1
ATOM 884 C CA . LYS A 1 110 ? 7.805 -12.297 11.016 1 93.62 110 LYS A CA 1
ATOM 885 C C . LYS A 1 110 ? 9.281 -12.625 10.812 1 93.62 110 LYS A C 1
ATOM 887 O O . LYS A 1 110 ? 10.062 -12.578 11.758 1 93.62 110 LYS A O 1
ATOM 892 N N . GLN A 1 111 ? 9.586 -12.945 9.625 1 90.62 111 GLN A N 1
ATOM 893 C CA . GLN A 1 111 ? 10.969 -13.266 9.297 1 90.62 111 GLN A CA 1
ATOM 894 C C . GLN A 1 111 ? 11.891 -12.086 9.586 1 90.62 111 GLN A C 1
ATOM 896 O O . GLN A 1 111 ? 12.992 -12.258 10.117 1 90.62 111 GLN A O 1
ATOM 901 N N . PHE A 1 112 ? 11.484 -10.93 9.305 1 91.06 112 PHE A N 1
ATOM 902 C CA . PHE A 1 112 ? 12.312 -9.742 9.508 1 91.06 112 PHE A CA 1
ATOM 903 C C . PHE A 1 112 ? 12.297 -9.312 10.969 1 91.06 112 PHE A C 1
ATOM 905 O O . PHE A 1 112 ? 13.289 -8.781 11.469 1 91.06 112 PHE A O 1
ATOM 912 N N . ASN A 1 113 ? 11.195 -9.516 11.578 1 90.25 113 ASN A N 1
ATOM 913 C CA . ASN A 1 113 ? 11.133 -9.227 13 1 90.25 113 ASN A CA 1
ATOM 914 C C . ASN A 1 113 ? 12.148 -10.047 13.789 1 90.25 113 ASN A C 1
ATOM 916 O O . ASN A 1 113 ? 12.719 -9.57 14.773 1 90.25 113 ASN A O 1
ATOM 920 N N . GLU A 1 114 ? 12.312 -11.203 13.367 1 89.69 114 GLU A N 1
ATOM 921 C CA . GLU A 1 114 ? 13.297 -12.07 14.008 1 89.69 114 GLU A CA 1
ATOM 922 C C . GLU A 1 114 ? 14.703 -11.492 13.891 1 89.69 114 GLU A C 1
ATOM 924 O O . GLU A 1 114 ? 15.57 -11.789 14.711 1 89.69 114 GLU A O 1
ATOM 929 N N . HIS A 1 115 ? 14.93 -10.641 12.961 1 88.62 115 HIS A N 1
ATOM 930 C CA . HIS A 1 115 ? 16.219 -9.977 12.789 1 88.62 115 HIS A CA 1
ATOM 931 C C . HIS A 1 115 ? 16.234 -8.617 13.477 1 88.62 115 HIS A C 1
ATOM 933 O O . HIS A 1 115 ? 17.172 -7.832 13.297 1 88.62 115 HIS A O 1
ATOM 939 N N . GLY A 1 116 ? 15.133 -8.281 14.18 1 90.12 116 GLY A N 1
ATOM 940 C CA . GLY A 1 116 ? 15.109 -7.102 15.031 1 90.12 116 GLY A CA 1
ATOM 941 C C . GLY A 1 116 ? 14.523 -5.883 14.344 1 90.12 116 GLY A C 1
ATOM 942 O O . GLY A 1 116 ? 14.688 -4.758 14.82 1 90.12 116 GLY A O 1
ATOM 943 N N . PHE A 1 117 ? 13.93 -6.098 13.266 1 92.19 117 PHE A N 1
ATOM 944 C CA . PHE A 1 117 ? 13.32 -4.965 12.578 1 92.19 117 PHE A 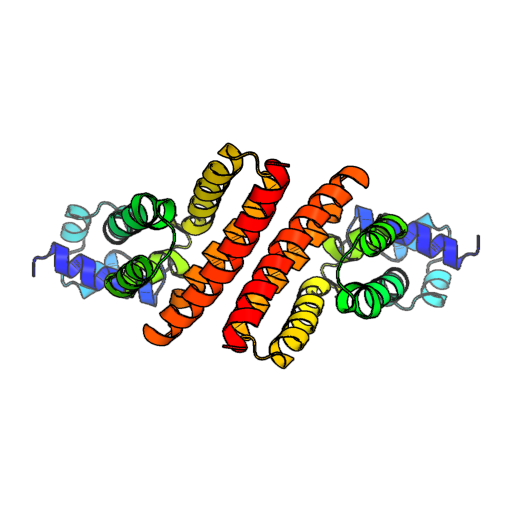CA 1
ATOM 945 C C . PHE A 1 117 ? 11.961 -4.633 13.172 1 92.19 117 PHE A C 1
ATOM 947 O O . PHE A 1 117 ? 11.273 -5.512 13.695 1 92.19 117 PHE A O 1
ATOM 954 N N . ASP A 1 118 ? 11.625 -3.389 13.117 1 94 118 ASP A N 1
ATOM 955 C CA . ASP A 1 118 ? 10.344 -2.916 13.633 1 94 118 ASP A CA 1
ATOM 956 C C . ASP A 1 118 ? 9.18 -3.559 12.875 1 94 118 ASP A C 1
ATOM 958 O O . ASP A 1 118 ? 9.195 -3.637 11.648 1 94 118 ASP A O 1
ATOM 962 N N . ASP A 1 119 ? 8.227 -3.963 13.672 1 95.31 119 ASP A N 1
ATOM 963 C CA . ASP A 1 119 ? 7.105 -4.719 13.109 1 95.31 119 ASP A CA 1
ATOM 964 C C . ASP A 1 119 ? 6.309 -3.867 12.125 1 95.31 119 ASP A C 1
ATOM 966 O O . ASP A 1 119 ? 5.98 -4.324 11.023 1 95.31 119 ASP A O 1
ATOM 970 N N . LYS A 1 120 ? 5.961 -2.684 12.484 1 95.5 120 LYS A N 1
ATOM 971 C CA . LYS A 1 120 ? 5.164 -1.812 11.625 1 95.5 120 LYS A CA 1
ATOM 972 C C . LYS A 1 120 ? 5.918 -1.466 10.344 1 95.5 120 LYS A C 1
ATOM 974 O O . LYS A 1 120 ? 5.359 -1.546 9.242 1 95.5 120 LYS A O 1
ATOM 979 N N . LEU A 1 121 ? 7.137 -1.099 10.5 1 96.81 121 LEU A N 1
ATOM 980 C CA . LEU A 1 121 ? 7.984 -0.776 9.359 1 96.81 121 LEU A CA 1
ATOM 981 C C . LEU A 1 121 ? 8.086 -1.961 8.406 1 96.81 121 LEU A C 1
ATOM 983 O O . LEU A 1 121 ? 7.859 -1.815 7.199 1 96.81 121 LEU A O 1
ATOM 987 N N . SER A 1 122 ? 8.367 -3.137 8.984 1 97.06 122 SER A N 1
ATOM 988 C CA . SER A 1 122 ? 8.508 -4.348 8.18 1 97.06 122 SER A CA 1
ATOM 989 C C . SER A 1 122 ? 7.211 -4.664 7.434 1 97.06 122 SER A C 1
ATOM 991 O O . SER A 1 122 ? 7.242 -5.051 6.262 1 97.06 122 SER A O 1
ATOM 993 N N . HIS A 1 123 ? 6.148 -4.484 8.094 1 97.62 123 HIS A N 1
ATOM 994 C CA . HIS A 1 123 ? 4.852 -4.762 7.484 1 97.62 123 HIS A CA 1
ATOM 995 C C . HIS A 1 123 ? 4.602 -3.861 6.281 1 97.62 123 HIS A C 1
ATOM 997 O O . HIS A 1 123 ? 4.195 -4.336 5.219 1 97.62 123 HIS A O 1
ATOM 1003 N N . ILE A 1 124 ? 4.824 -2.568 6.441 1 97.75 124 ILE A N 1
ATOM 1004 C CA . ILE A 1 124 ? 4.613 -1.594 5.375 1 97.75 124 ILE A CA 1
ATOM 1005 C C . ILE A 1 124 ? 5.488 -1.944 4.176 1 97.75 124 ILE A C 1
ATOM 1007 O O . ILE A 1 124 ? 5.004 -2.014 3.043 1 97.75 124 ILE A O 1
ATOM 1011 N N . ILE A 1 125 ? 6.699 -2.229 4.418 1 97.75 125 ILE A N 1
ATOM 1012 C CA . ILE A 1 125 ? 7.688 -2.465 3.371 1 97.75 125 ILE A CA 1
ATOM 1013 C C . ILE A 1 125 ? 7.375 -3.777 2.656 1 97.75 125 ILE A C 1
ATOM 1015 O O . ILE A 1 125 ? 7.34 -3.828 1.424 1 97.75 125 ILE A O 1
ATOM 1019 N N . ASN A 1 126 ? 7.102 -4.82 3.428 1 97.06 126 ASN A N 1
ATOM 1020 C CA . ASN A 1 126 ? 6.812 -6.117 2.826 1 97.06 126 ASN A CA 1
ATOM 1021 C C . ASN A 1 126 ? 5.508 -6.094 2.039 1 97.06 126 ASN A C 1
ATOM 1023 O O . ASN A 1 126 ? 5.375 -6.773 1.021 1 97.06 126 ASN A O 1
ATOM 1027 N N . HIS A 1 127 ? 4.555 -5.375 2.57 1 97.94 127 HIS A N 1
ATOM 1028 C CA . HIS A 1 127 ? 3.314 -5.223 1.82 1 97.94 127 HIS A CA 1
ATOM 1029 C C . HIS A 1 127 ? 3.576 -4.637 0.437 1 97.94 127 HIS A C 1
ATOM 1031 O O . HIS A 1 127 ? 3.098 -5.172 -0.567 1 97.94 127 HIS A O 1
ATOM 1037 N N . SER A 1 128 ? 4.301 -3.605 0.413 1 97.94 128 SER A N 1
ATOM 1038 C CA . SER A 1 128 ? 4.586 -2.938 -0.854 1 97.94 128 SER A CA 1
ATOM 1039 C C . SER A 1 128 ? 5.371 -3.848 -1.793 1 97.94 128 SER A C 1
ATOM 1041 O O . SER A 1 128 ? 5.109 -3.879 -2.998 1 97.94 128 SER A O 1
ATOM 1043 N N . TYR A 1 129 ? 6.312 -4.523 -1.277 1 97.19 129 TYR A N 1
ATOM 1044 C CA . TYR A 1 129 ? 7.141 -5.426 -2.07 1 97.19 129 TYR A CA 1
ATOM 1045 C C . TYR A 1 129 ? 6.289 -6.508 -2.73 1 97.19 129 TYR A C 1
ATOM 1047 O O . TYR A 1 129 ? 6.348 -6.695 -3.947 1 97.19 129 TYR A O 1
ATOM 1055 N N . LEU A 1 130 ? 5.496 -7.133 -1.89 1 97.75 130 LEU A N 1
ATOM 1056 C CA . LEU A 1 130 ? 4.691 -8.234 -2.402 1 97.75 130 LEU A CA 1
ATOM 1057 C C . LEU A 1 130 ? 3.578 -7.723 -3.311 1 97.75 130 LEU A C 1
ATOM 1059 O O . LEU A 1 130 ? 3.246 -8.359 -4.312 1 97.75 130 LEU A O 1
ATOM 1063 N N . PHE A 1 131 ? 3.066 -6.605 -2.955 1 97.81 131 PHE A N 1
ATOM 1064 C CA . PHE A 1 131 ? 2.115 -5.953 -3.846 1 97.81 131 PHE A CA 1
ATOM 1065 C C . PHE A 1 131 ? 2.734 -5.711 -5.219 1 97.81 131 PHE A C 1
ATOM 1067 O O . PHE A 1 131 ? 2.105 -5.98 -6.242 1 97.81 131 PHE A O 1
ATOM 1074 N N . GLY A 1 132 ? 3.924 -5.23 -5.203 1 97.25 132 GLY A N 1
ATOM 1075 C CA . GLY A 1 132 ? 4.648 -4.996 -6.445 1 97.25 132 GLY A CA 1
ATOM 1076 C C . GLY A 1 132 ? 4.875 -6.262 -7.25 1 97.25 132 GLY A C 1
ATOM 1077 O O . GLY A 1 132 ? 4.711 -6.266 -8.469 1 97.25 132 GLY A O 1
ATOM 1078 N N . VAL A 1 133 ? 5.191 -7.285 -6.582 1 97.38 133 VAL A N 1
ATOM 1079 C CA . VAL A 1 133 ? 5.414 -8.562 -7.254 1 97.38 133 VAL A CA 1
ATOM 1080 C C . VAL A 1 133 ? 4.129 -9.016 -7.941 1 97.38 133 VAL A C 1
ATOM 1082 O O . VAL A 1 133 ? 4.156 -9.453 -9.094 1 97.38 133 VAL A O 1
ATOM 1085 N N . PHE A 1 134 ? 3.012 -8.844 -7.277 1 97.69 134 PHE A N 1
ATOM 1086 C CA . PHE A 1 134 ? 1.753 -9.359 -7.805 1 97.69 134 PHE A CA 1
ATOM 1087 C C . PHE A 1 134 ? 1.227 -8.453 -8.914 1 97.69 134 PHE A C 1
ATOM 1089 O O . PHE A 1 134 ? 0.329 -8.844 -9.664 1 97.69 134 PHE A O 1
ATOM 1096 N N . GLU A 1 135 ? 1.819 -7.273 -9.086 1 97.25 135 GLU A N 1
ATOM 1097 C CA . GLU A 1 135 ? 1.406 -6.379 -10.156 1 97.25 135 GLU A CA 1
ATOM 1098 C C . GLU A 1 135 ? 1.703 -6.988 -11.523 1 97.25 135 GLU A C 1
ATOM 1100 O O . GLU A 1 135 ? 1.001 -6.711 -12.5 1 97.25 135 GLU A O 1
ATOM 1105 N N . ILE A 1 136 ? 2.703 -7.863 -11.555 1 97.75 136 ILE A N 1
ATOM 1106 C CA . ILE A 1 136 ? 3.049 -8.445 -12.844 1 97.75 136 ILE A CA 1
ATOM 1107 C C . ILE A 1 136 ? 1.914 -9.344 -13.328 1 97.75 136 ILE A C 1
ATOM 1109 O O . ILE A 1 136 ? 1.671 -9.461 -14.531 1 97.75 136 ILE A O 1
ATOM 1113 N N . VAL A 1 137 ? 1.185 -9.953 -12.367 1 98.38 137 VAL A N 1
ATOM 1114 C CA . VAL A 1 137 ? 0.03 -10.789 -12.688 1 98.38 137 VAL A CA 1
ATOM 1115 C C . VAL A 1 137 ? -1.187 -9.898 -12.961 1 98.38 137 VAL A C 1
ATOM 1117 O O . VAL A 1 137 ? -1.872 -10.062 -13.969 1 98.38 137 VAL A O 1
ATOM 1120 N N . ARG A 1 138 ? -1.429 -8.93 -12.07 1 97.81 138 ARG A N 1
ATOM 1121 C CA . ARG A 1 138 ? -2.602 -8.062 -12.156 1 97.81 138 ARG A CA 1
ATOM 1122 C C . ARG A 1 138 ? -2.643 -7.332 -13.492 1 97.81 138 ARG A C 1
ATOM 1124 O O . ARG A 1 138 ? -3.717 -7.141 -14.07 1 97.81 138 ARG A O 1
ATOM 1131 N N . HIS A 1 139 ? -1.49 -6.973 -13.969 1 97.19 139 HIS A N 1
ATOM 1132 C CA . HIS A 1 139 ? -1.424 -6.176 -15.188 1 97.19 139 HIS A CA 1
ATOM 1133 C C . HIS A 1 139 ? -1.022 -7.031 -16.391 1 97.19 139 HIS A C 1
ATOM 1135 O O . HIS A 1 139 ? -0.782 -6.504 -17.469 1 97.19 139 HIS A O 1
ATOM 1141 N N . GLN A 1 140 ? -0.933 -8.289 -16.141 1 97.12 140 GLN A N 1
ATOM 1142 C CA . GLN A 1 140 ? -0.643 -9.242 -17.203 1 97.12 140 GLN A CA 1
ATOM 1143 C C . GLN A 1 140 ? 0.568 -8.812 -18.016 1 97.12 140 GLN A C 1
ATOM 1145 O O . GLN A 1 140 ? 0.503 -8.75 -19.25 1 97.12 140 GLN A O 1
ATOM 1150 N N . MET A 1 141 ? 1.6 -8.477 -17.391 1 97.31 141 MET A N 1
ATOM 1151 C CA . MET A 1 141 ? 2.838 -8.117 -18.078 1 97.31 141 MET A CA 1
ATOM 1152 C C . MET A 1 141 ? 3.4 -9.312 -18.844 1 97.31 141 MET A C 1
ATOM 1154 O O . MET A 1 141 ? 3.15 -10.461 -18.484 1 97.31 141 MET A O 1
ATOM 1158 N N . THR A 1 142 ? 4.152 -9.023 -19.922 1 97.44 142 THR A N 1
ATOM 1159 C CA . THR A 1 142 ? 4.918 -10.102 -20.516 1 97.44 142 THR A CA 1
ATOM 1160 C C . THR A 1 142 ? 6 -10.602 -19.578 1 97.44 142 THR A C 1
ATOM 1162 O O . THR A 1 142 ? 6.395 -9.891 -18.641 1 97.44 142 THR A O 1
ATOM 1165 N N . GLU A 1 143 ? 6.418 -11.812 -19.781 1 97.06 143 GLU A N 1
ATOM 1166 C CA . GLU A 1 143 ? 7.43 -12.375 -18.891 1 97.06 143 GLU A CA 1
ATOM 1167 C C . GLU A 1 143 ? 8.695 -11.523 -18.875 1 97.06 143 GLU A C 1
ATOM 1169 O O . GLU A 1 143 ? 9.281 -11.289 -17.812 1 97.06 143 GLU A O 1
ATOM 1174 N N . LYS A 1 144 ? 9.078 -11.055 -20.016 1 96.5 144 LYS A N 1
ATOM 1175 C CA . LYS A 1 144 ? 10.273 -10.219 -20.109 1 96.5 144 LYS A CA 1
ATOM 1176 C C . LYS A 1 144 ? 10.094 -8.914 -19.344 1 96.5 144 LYS A C 1
ATOM 1178 O O . LYS A 1 144 ? 10.969 -8.508 -18.578 1 96.5 144 LYS A O 1
ATOM 1183 N N . GLN A 1 145 ? 8.977 -8.219 -19.531 1 95.75 145 GLN A N 1
ATOM 1184 C CA . GLN A 1 145 ? 8.664 -7.008 -18.781 1 95.75 145 GLN A CA 1
ATOM 1185 C C . GLN A 1 145 ? 8.672 -7.277 -17.281 1 95.75 145 GLN A C 1
ATOM 1187 O O . GLN A 1 145 ? 9.156 -6.453 -16.5 1 95.75 145 GLN A O 1
ATOM 1192 N N . ALA A 1 146 ? 8.117 -8.414 -16.906 1 97.06 146 ALA A N 1
ATOM 1193 C CA . ALA A 1 146 ? 8.031 -8.805 -15.5 1 97.06 146 ALA A CA 1
ATOM 1194 C C . ALA A 1 146 ? 9.422 -9.008 -14.898 1 97.06 146 ALA A C 1
ATOM 1196 O O . ALA A 1 146 ? 9.68 -8.617 -13.758 1 97.06 146 ALA A O 1
ATOM 1197 N N . GLU A 1 147 ? 10.258 -9.68 -15.617 1 96.69 147 GLU A N 1
ATOM 1198 C CA . GLU A 1 147 ? 11.625 -9.906 -15.164 1 96.69 147 GLU A CA 1
ATOM 1199 C C . GLU A 1 147 ? 12.328 -8.586 -14.867 1 96.69 147 GLU A C 1
ATOM 1201 O O . GLU A 1 147 ? 12.969 -8.438 -13.82 1 96.69 147 GLU A O 1
ATOM 1206 N N . ASP A 1 148 ? 12.203 -7.641 -15.773 1 95.12 148 ASP A N 1
ATOM 1207 C CA . ASP A 1 148 ? 12.82 -6.328 -15.586 1 95.12 148 ASP A CA 1
ATOM 1208 C C . ASP A 1 148 ? 12.227 -5.617 -14.367 1 95.12 148 ASP A C 1
ATOM 1210 O O . ASP A 1 148 ? 12.961 -5.066 -13.547 1 95.12 148 ASP A O 1
ATOM 1214 N N . PHE A 1 149 ? 10.984 -5.637 -14.328 1 96.31 149 PHE A N 1
ATOM 1215 C CA . PHE A 1 149 ? 10.258 -4.953 -13.266 1 96.31 149 PHE A CA 1
ATOM 1216 C C . PHE A 1 149 ? 10.617 -5.535 -11.898 1 96.31 149 PHE A C 1
ATOM 1218 O O . PHE A 1 149 ? 10.953 -4.793 -10.977 1 96.31 149 PHE A O 1
ATOM 1225 N N . VAL A 1 150 ? 10.562 -6.844 -11.75 1 95.5 150 VAL A N 1
ATOM 1226 C CA . VAL A 1 150 ? 10.805 -7.504 -10.477 1 95.5 150 VAL A CA 1
ATOM 1227 C C . VAL A 1 150 ? 12.273 -7.375 -10.094 1 95.5 150 VAL A C 1
ATOM 1229 O O . VAL A 1 150 ? 12.609 -7.242 -8.914 1 95.5 150 VAL A O 1
ATOM 1232 N N . SER A 1 151 ? 13.094 -7.422 -11.117 1 94.44 151 SER A N 1
ATOM 1233 C CA . SER A 1 151 ? 14.508 -7.215 -10.844 1 94.44 151 SER A CA 1
ATOM 1234 C C . SER A 1 151 ? 14.758 -5.852 -10.203 1 94.44 151 SER A C 1
ATOM 1236 O O . SER A 1 151 ? 15.492 -5.742 -9.227 1 94.44 151 SER A O 1
ATOM 1238 N N . ASP A 1 152 ? 14.148 -4.812 -10.758 1 95.25 152 ASP A N 1
ATOM 1239 C CA . ASP A 1 152 ? 14.25 -3.477 -10.18 1 95.25 152 ASP A CA 1
ATOM 1240 C C . ASP A 1 152 ? 13.695 -3.451 -8.758 1 95.25 152 ASP A C 1
ATOM 1242 O O . ASP A 1 152 ? 14.297 -2.861 -7.863 1 95.25 152 ASP A O 1
ATOM 1246 N N . LEU A 1 153 ? 12.578 -4.07 -8.562 1 95.88 153 LEU A N 1
ATOM 1247 C CA . LEU A 1 153 ? 11.945 -4.16 -7.25 1 95.88 153 LEU A CA 1
ATOM 1248 C C . LEU A 1 153 ? 12.867 -4.828 -6.242 1 95.88 153 LEU A C 1
ATOM 1250 O O . LEU A 1 153 ? 13.094 -4.293 -5.152 1 95.88 153 LEU A O 1
ATOM 1254 N N . GLN A 1 154 ? 13.367 -5.953 -6.656 1 94.88 154 GLN A N 1
ATOM 1255 C CA . GLN A 1 154 ? 14.234 -6.727 -5.777 1 94.88 154 GLN A CA 1
ATOM 1256 C C . GLN A 1 154 ? 15.477 -5.926 -5.391 1 94.88 154 GLN A C 1
ATOM 1258 O O . GLN A 1 154 ? 15.883 -5.918 -4.227 1 94.88 154 GLN A O 1
ATOM 1263 N N . GLU A 1 155 ? 16.078 -5.328 -6.348 1 94.94 155 GLU A N 1
ATOM 1264 C CA . GLU A 1 155 ? 17.281 -4.547 -6.078 1 94.94 155 GLU A CA 1
ATOM 1265 C C . GLU A 1 155 ? 16.984 -3.393 -5.125 1 94.94 155 GLU A C 1
ATOM 1267 O O . GLU A 1 155 ? 17.766 -3.125 -4.207 1 94.94 155 GLU A O 1
ATOM 1272 N N . PHE A 1 156 ? 15.906 -2.723 -5.34 1 96.81 156 PHE A N 1
ATOM 1273 C CA . PHE A 1 156 ? 15.492 -1.609 -4.492 1 96.81 156 PHE A CA 1
ATOM 1274 C C . PHE A 1 156 ? 15.312 -2.064 -3.051 1 96.81 156 PHE A C 1
ATOM 1276 O O . PHE A 1 156 ? 15.93 -1.517 -2.139 1 96.81 156 PHE A O 1
ATOM 1283 N N . TYR A 1 157 ? 14.539 -3.07 -2.83 1 96.25 157 TYR A N 1
ATOM 1284 C CA . TYR A 1 157 ? 14.164 -3.477 -1.48 1 96.25 157 TYR A CA 1
ATOM 1285 C C . TYR A 1 157 ? 15.328 -4.168 -0.778 1 96.25 157 TYR A C 1
ATOM 1287 O O . TYR A 1 157 ? 15.516 -4.008 0.431 1 96.25 157 TYR A O 1
ATOM 1295 N N . GLN A 1 158 ? 16.078 -4.949 -1.572 1 94.69 158 GLN A N 1
ATOM 1296 C CA . GLN A 1 158 ? 17.266 -5.555 -0.973 1 94.69 158 GLN A CA 1
ATOM 1297 C C . GLN A 1 158 ? 18.234 -4.488 -0.473 1 94.69 158 GLN A C 1
ATOM 1299 O O . GLN A 1 158 ? 18.797 -4.625 0.609 1 94.69 158 GLN A O 1
ATOM 1304 N N . ALA A 1 159 ? 18.453 -3.5 -1.262 1 96.44 159 ALA A N 1
ATOM 1305 C CA . ALA A 1 159 ? 19.312 -2.402 -0.854 1 96.44 159 ALA A CA 1
ATOM 1306 C C . ALA A 1 159 ? 18.797 -1.722 0.406 1 96.44 159 ALA A C 1
ATOM 1308 O O . ALA A 1 159 ? 19.562 -1.371 1.3 1 96.44 159 ALA A O 1
ATOM 1309 N N . GLY A 1 160 ? 17.5 -1.471 0.435 1 96.69 160 GLY A N 1
ATOM 1310 C CA . GLY A 1 160 ? 16.891 -0.876 1.614 1 96.69 160 GLY A CA 1
ATOM 1311 C C . GLY A 1 160 ? 17.094 -1.699 2.871 1 96.69 160 GLY A C 1
ATOM 1312 O O . GLY A 1 160 ? 17.516 -1.17 3.904 1 96.69 160 GLY A O 1
ATOM 1313 N N . TRP A 1 161 ? 16.906 -2.994 2.814 1 94.94 161 TRP A N 1
ATOM 1314 C CA . TRP A 1 161 ? 17.078 -3.873 3.967 1 94.94 161 TRP A CA 1
ATOM 1315 C C . TRP A 1 161 ? 18.531 -3.945 4.395 1 94.94 161 TRP A C 1
ATOM 1317 O O . TRP A 1 161 ? 18.844 -3.963 5.59 1 94.94 161 TRP A O 1
ATOM 1327 N N . ASN A 1 162 ? 19.391 -4.051 3.414 1 95 162 ASN A N 1
ATOM 1328 C CA . ASN A 1 162 ? 20.828 -4.078 3.717 1 95 162 ASN A CA 1
ATOM 1329 C C . ASN A 1 162 ? 21.25 -2.836 4.488 1 95 162 ASN A C 1
ATOM 1331 O O . ASN A 1 162 ? 22.047 -2.928 5.426 1 95 162 ASN A O 1
ATOM 1335 N N . LYS A 1 163 ? 20.766 -1.745 4.066 1 95.88 163 LYS A N 1
ATOM 1336 C CA . LYS A 1 163 ? 21.109 -0.49 4.73 1 95.88 163 LYS A CA 1
ATOM 1337 C C . LYS A 1 163 ? 20.688 -0.512 6.195 1 95.88 163 LYS A C 1
ATOM 1339 O O . LYS A 1 163 ? 21.453 -0.116 7.074 1 95.88 163 LYS A O 1
ATOM 1344 N N . LEU A 1 164 ? 19.453 -0.961 6.469 1 94.19 164 LEU A N 1
ATOM 1345 C CA . LEU A 1 164 ? 18.953 -1.005 7.836 1 94.19 164 LEU A CA 1
ATOM 1346 C C . LEU A 1 164 ? 19.734 -2.014 8.672 1 94.19 164 LEU A C 1
ATOM 1348 O O . LEU A 1 164 ? 19.969 -1.799 9.859 1 94.19 164 LEU A O 1
ATOM 1352 N N . LEU A 1 165 ? 20.078 -3.139 8.07 1 91.19 165 LEU A N 1
ATOM 1353 C CA . LEU A 1 165 ? 20.859 -4.168 8.758 1 91.19 165 LEU A CA 1
ATOM 1354 C C . LEU A 1 165 ? 22.234 -3.645 9.141 1 91.19 165 LEU A C 1
ATOM 1356 O O . LEU A 1 165 ? 22.734 -3.961 10.219 1 91.19 165 LEU A O 1
ATOM 1360 N N . GLU A 1 166 ? 22.906 -2.934 8.336 1 88.19 166 GLU A N 1
ATOM 1361 C CA . GLU A 1 166 ? 24.203 -2.344 8.609 1 88.19 166 GLU A CA 1
ATOM 1362 C C . GLU A 1 166 ? 24.156 -1.396 9.805 1 88.19 166 GLU A C 1
ATOM 1364 O O . GLU A 1 166 ? 25.078 -1.343 10.602 1 88.19 166 GLU A O 1
ATOM 1369 N N . ARG A 1 167 ? 23.156 -0.69 9.938 1 80 167 ARG A N 1
ATOM 1370 C CA . ARG A 1 167 ? 23 0.285 11.016 1 80 167 ARG A CA 1
ATOM 1371 C C . ARG A 1 167 ? 22.844 -0.407 12.359 1 80 167 ARG A C 1
ATOM 1373 O O . ARG A 1 167 ? 23.266 0.122 13.391 1 80 167 ARG A O 1
ATOM 1380 N N . LYS A 1 168 ? 22.281 -1.562 12.453 1 74.12 168 LYS A N 1
ATOM 1381 C CA . LYS A 1 168 ? 22.109 -2.322 13.688 1 74.12 168 LYS A CA 1
ATOM 1382 C C . LYS A 1 168 ? 23.438 -2.902 14.172 1 74.12 168 LYS A C 1
ATOM 1384 O O . LYS A 1 168 ? 23.609 -3.123 15.375 1 74.12 168 LYS A O 1
ATOM 1389 N N . GLU A 1 169 ? 24.234 -3.229 13.281 1 67 169 GLU A N 1
ATOM 1390 C CA . GLU A 1 169 ? 25.516 -3.82 13.656 1 67 169 GLU A CA 1
ATOM 1391 C C . GLU A 1 169 ? 26.484 -2.758 14.172 1 67 169 GLU A C 1
ATOM 1393 O O . GLU A 1 169 ? 27.469 -3.08 14.828 1 67 169 GLU A O 1
ATOM 1398 N N . ILE A 1 170 ? 26.156 -1.481 14.031 1 51.25 170 ILE A N 1
ATOM 1399 C CA . ILE A 1 170 ? 26.984 -0.414 14.578 1 51.25 170 ILE A CA 1
ATOM 1400 C C . ILE A 1 170 ? 26.359 0.092 15.883 1 51.25 170 ILE A C 1
ATOM 1402 O O . ILE A 1 170 ? 25.141 0.24 15.984 1 51.25 170 ILE A O 1
ATOM 1406 N N . MET B 1 1 ? -8.547 36.25 21.141 1 86.81 1 MET B N 1
ATOM 1407 C CA . MET B 1 1 ? -8.93 35.344 20.062 1 86.81 1 MET B CA 1
ATOM 1408 C C . MET B 1 1 ? -10.078 35.938 19.25 1 86.81 1 MET B C 1
ATOM 1410 O O . MET B 1 1 ? -11.078 36.375 19.797 1 86.81 1 MET B O 1
ATOM 1414 N N . THR B 1 2 ? -9.82 36.031 18 1 93.12 2 THR B N 1
ATOM 1415 C CA . THR B 1 2 ? -10.859 36.594 17.125 1 93.12 2 THR B CA 1
ATOM 1416 C C . THR B 1 2 ? -11.992 35.594 16.953 1 93.12 2 THR B C 1
ATOM 1418 O O . THR B 1 2 ? -11.852 34.406 17.312 1 93.12 2 THR B O 1
ATOM 1421 N N . THR B 1 3 ? -13.172 36.094 16.562 1 93.88 3 THR B N 1
ATOM 1422 C CA . THR B 1 3 ? -14.305 35.219 16.297 1 93.88 3 THR B CA 1
ATOM 1423 C C . THR B 1 3 ? -13.938 34.125 15.289 1 93.88 3 THR B C 1
ATOM 1425 O O . THR B 1 3 ? -14.297 32.969 15.445 1 93.88 3 THR B O 1
ATOM 1428 N N . GLN B 1 4 ? -13.195 34.531 14.336 1 95.62 4 GLN B N 1
ATOM 1429 C CA . GLN B 1 4 ? -12.781 33.594 13.305 1 95.62 4 GLN B CA 1
ATOM 1430 C C . GLN B 1 4 ? -11.883 32.5 13.891 1 95.62 4 GLN B C 1
ATOM 1432 O O . GLN B 1 4 ? -12.023 31.328 13.555 1 95.62 4 GLN B O 1
ATOM 1437 N N . GLU B 1 5 ? -10.945 32.906 14.719 1 96.38 5 GLU B N 1
ATOM 1438 C CA . GLU B 1 5 ? -10.047 31.953 15.375 1 96.38 5 GLU B CA 1
ATOM 1439 C C . GLU B 1 5 ? -10.828 30.984 16.25 1 96.38 5 GLU B C 1
ATOM 1441 O O . GLU B 1 5 ? -10.508 29.781 16.281 1 96.38 5 GLU B O 1
ATOM 1446 N N . LYS B 1 6 ? -11.797 31.5 16.906 1 96.75 6 LYS B N 1
ATOM 1447 C CA . LYS B 1 6 ? -12.648 30.656 17.734 1 96.75 6 LYS B CA 1
ATOM 1448 C C . LYS B 1 6 ? -13.398 29.641 16.891 1 96.75 6 LYS B C 1
ATOM 1450 O O . LYS B 1 6 ? -13.492 28.469 17.266 1 96.75 6 LYS B O 1
ATOM 1455 N N . ILE B 1 7 ? -13.906 30.094 15.773 1 97.5 7 ILE B N 1
ATOM 1456 C CA . ILE B 1 7 ? -14.609 29.203 14.859 1 97.5 7 ILE B CA 1
ATOM 1457 C C . ILE B 1 7 ? -13.672 28.109 14.367 1 97.5 7 ILE B C 1
ATOM 1459 O O . ILE B 1 7 ? -14.023 26.922 14.383 1 97.5 7 ILE B O 1
ATOM 1463 N N . ILE B 1 8 ? -12.484 28.516 14.039 1 98.19 8 ILE B N 1
ATOM 1464 C CA . ILE B 1 8 ? -11.5 27.578 13.508 1 98.19 8 ILE B CA 1
ATOM 1465 C C . ILE B 1 8 ? -11.156 26.547 14.57 1 98.19 8 ILE B C 1
ATOM 1467 O O . ILE B 1 8 ? -11.094 25.344 14.273 1 98.19 8 ILE B O 1
ATOM 1471 N N . ASN B 1 9 ? -10.977 26.984 15.773 1 97.94 9 ASN B N 1
ATOM 1472 C CA . ASN B 1 9 ? -10.633 26.078 16.859 1 97.94 9 ASN B CA 1
ATOM 1473 C C . ASN B 1 9 ? -11.75 25.062 17.125 1 97.94 9 ASN B C 1
ATOM 1475 O O . ASN B 1 9 ? -11.492 23.875 17.25 1 97.94 9 ASN B O 1
ATOM 1479 N N . VAL B 1 10 ? -12.938 25.5 17.188 1 98.31 10 VAL B N 1
ATOM 1480 C CA . VAL B 1 10 ? -14.094 24.656 17.453 1 98.31 10 VAL B CA 1
ATOM 1481 C C . VAL B 1 10 ? -14.312 23.703 16.281 1 98.31 10 VAL B C 1
ATOM 1483 O O . VAL B 1 10 ? -14.57 22.5 16.484 1 98.31 10 VAL B O 1
ATOM 1486 N N . ALA B 1 11 ? -14.203 24.25 15.094 1 98.69 11 ALA B N 1
ATOM 1487 C CA . ALA B 1 11 ? -14.383 23.438 13.891 1 98.69 11 ALA B CA 1
ATOM 1488 C C . ALA B 1 11 ? -13.336 22.328 13.82 1 98.69 11 ALA B C 1
ATOM 1490 O O . ALA B 1 11 ? -13.648 21.203 13.461 1 98.69 11 ALA B O 1
ATOM 1491 N N . THR B 1 12 ? -12.086 22.719 14.109 1 98.75 12 THR B N 1
ATOM 1492 C CA . THR B 1 12 ? -11.016 21.719 14.102 1 98.75 12 THR B CA 1
ATOM 1493 C C . THR B 1 12 ? -11.359 20.547 15.008 1 98.75 12 THR B C 1
ATOM 1495 O O . THR B 1 12 ? -11.266 19.391 14.602 1 98.75 12 THR B O 1
ATOM 1498 N N . GLN B 1 13 ? -11.875 20.844 16.156 1 98.38 13 GLN B N 1
ATOM 1499 C CA . GLN B 1 13 ? -12.234 19.797 17.109 1 98.38 13 GLN B CA 1
ATOM 1500 C C . GLN B 1 13 ? -13.445 19 16.625 1 98.38 13 GLN B C 1
ATOM 1502 O O . GLN B 1 13 ? -13.484 17.781 16.75 1 98.38 13 GLN B O 1
ATOM 1507 N N . GLU B 1 14 ? -14.383 19.625 16.062 1 98.44 14 GLU B N 1
ATOM 1508 C CA . GLU B 1 14 ? -15.57 18.969 15.531 1 98.44 14 GLU B CA 1
ATOM 1509 C C . GLU B 1 14 ? -15.203 18.016 14.391 1 98.44 14 GLU B C 1
ATOM 1511 O O . GLU B 1 14 ? -15.672 16.875 14.352 1 98.44 14 GLU B O 1
ATOM 1516 N N . PHE B 1 15 ? -14.336 18.484 13.469 1 98.75 15 PHE B N 1
ATOM 1517 C CA . PHE B 1 15 ? -13.898 17.656 12.359 1 98.75 15 PHE B CA 1
ATOM 1518 C C . PHE B 1 15 ? -13.078 16.469 12.852 1 98.75 15 PHE B C 1
ATOM 1520 O O . PHE B 1 15 ? -13.156 15.375 12.297 1 98.75 15 PHE B O 1
ATOM 1527 N N . LEU B 1 16 ? -12.305 16.703 13.867 1 98.56 16 LEU B N 1
ATOM 1528 C CA . LEU B 1 16 ? -11.5 15.617 14.422 1 98.56 16 LEU B CA 1
ATOM 1529 C C . LEU B 1 16 ? -12.391 14.555 15.055 1 98.56 16 LEU B C 1
ATOM 1531 O O . LEU B 1 16 ? -12.102 13.359 14.969 1 98.56 16 LEU B O 1
ATOM 1535 N N . ASN B 1 17 ? -13.492 14.969 15.648 1 97.81 17 ASN B N 1
ATOM 1536 C CA . ASN B 1 17 ? -14.359 14.07 16.406 1 97.81 17 ASN B CA 1
ATOM 1537 C C . ASN B 1 17 ? -15.375 13.375 15.508 1 97.81 17 ASN B C 1
ATOM 1539 O O . ASN B 1 17 ? -15.641 12.18 15.672 1 97.81 17 ASN B O 1
ATOM 1543 N N . SER B 1 18 ? -15.867 14.094 14.508 1 97.94 18 SER B N 1
ATOM 1544 C CA . SER B 1 18 ? -17.016 13.594 13.766 1 97.94 18 SER B CA 1
ATOM 1545 C C . SER B 1 18 ? -16.641 13.266 12.32 1 97.94 18 SER B C 1
ATOM 1547 O O . SER B 1 18 ? -17.406 12.625 11.602 1 97.94 18 SER B O 1
ATOM 1549 N N . GLY B 1 19 ? -15.367 13.672 11.938 1 98.5 19 GLY B N 1
ATOM 1550 C CA . GLY B 1 19 ? -15.047 13.625 10.523 1 98.5 19 GLY B CA 1
ATOM 1551 C C . GLY B 1 19 ? -15.734 14.719 9.719 1 98.5 19 GLY B C 1
ATOM 1552 O O . GLY B 1 19 ? -16.672 15.352 10.203 1 98.5 19 GLY B O 1
ATOM 1553 N N . TYR B 1 20 ? -15.258 14.898 8.555 1 98.62 20 TYR B N 1
ATOM 1554 C CA . TYR B 1 20 ? -15.828 15.945 7.703 1 98.62 20 TYR B CA 1
ATOM 1555 C C . TYR B 1 20 ? -17.297 15.68 7.426 1 98.62 20 TYR B C 1
ATOM 1557 O O . TYR B 1 20 ? -18.141 16.578 7.578 1 98.62 20 TYR B O 1
ATOM 1565 N N . LEU B 1 21 ? -17.672 14.469 7.008 1 98.5 21 LEU B N 1
ATOM 1566 C CA . LEU B 1 21 ? -19.031 14.148 6.621 1 98.5 21 LEU B CA 1
ATOM 1567 C C . LEU B 1 21 ? -19.984 14.297 7.809 1 98.5 21 LEU B C 1
ATOM 1569 O O . LEU B 1 21 ? -21.109 14.758 7.652 1 98.5 21 LEU B O 1
ATOM 1573 N N . GLY B 1 22 ? -19.5 13.984 8.961 1 98 22 GLY B N 1
ATOM 1574 C CA . GLY B 1 22 ? -20.359 13.977 10.141 1 98 22 GLY B CA 1
ATOM 1575 C C . GLY B 1 22 ? -20.453 15.336 10.812 1 98 22 GLY B C 1
ATOM 1576 O O . GLY B 1 22 ? -21.344 15.555 11.641 1 98 22 GLY B O 1
ATOM 1577 N N . ALA B 1 23 ? -19.609 16.25 10.477 1 97.94 23 ALA B N 1
ATOM 1578 C CA . ALA B 1 23 ? -19.594 17.578 11.078 1 97.94 23 ALA B CA 1
ATOM 1579 C C . ALA B 1 23 ? -20.719 18.438 10.516 1 97.94 23 ALA B C 1
ATOM 1581 O O . ALA B 1 23 ? -21.266 18.141 9.453 1 97.94 23 ALA B O 1
ATOM 1582 N N . SER B 1 24 ? -21.016 19.469 11.281 1 94.75 24 SER B N 1
ATOM 1583 C CA . SER B 1 24 ? -22.094 20.375 10.891 1 94.75 24 SER B CA 1
ATOM 1584 C C . SER B 1 24 ? -21.75 21.828 11.211 1 94.75 24 SER B C 1
ATOM 1586 O O . SER B 1 24 ? -21.281 22.125 12.305 1 94.75 24 SER B O 1
ATOM 1588 N N . LEU B 1 25 ? -22.078 22.688 10.242 1 96.19 25 LEU B N 1
ATOM 1589 C CA . LEU B 1 25 ? -21.844 24.109 10.453 1 96.19 25 LEU B CA 1
ATOM 1590 C C . LEU B 1 25 ? -22.719 24.641 11.586 1 96.19 25 LEU B C 1
ATOM 1592 O O . LEU B 1 25 ? -22.281 25.5 12.352 1 96.19 25 LEU B O 1
ATOM 1596 N N . ARG B 1 26 ? -23.875 24.109 11.672 1 94.69 26 ARG B N 1
ATOM 1597 C CA . ARG B 1 26 ? -24.797 24.547 12.727 1 94.69 26 ARG B CA 1
ATOM 1598 C C . ARG B 1 26 ? -24.25 24.172 14.109 1 94.69 26 ARG B C 1
ATOM 1600 O O . ARG B 1 26 ? -24.281 24.984 15.031 1 94.69 26 ARG B O 1
ATOM 1607 N N . LYS B 1 27 ? -23.766 22.938 14.211 1 95.88 27 LYS B N 1
ATOM 1608 C CA . LYS B 1 27 ? -23.172 22.469 15.469 1 95.88 27 LYS B CA 1
ATOM 1609 C C . LYS B 1 27 ? -21.953 23.312 15.836 1 95.88 27 LYS B C 1
ATOM 1611 O O . LYS B 1 27 ? -21.766 23.656 17 1 95.88 27 LYS B O 1
ATOM 1616 N N . ILE B 1 28 ? -21.172 23.609 14.836 1 98 28 ILE B N 1
ATOM 1617 C CA . ILE B 1 28 ? -19.953 24.391 15.055 1 98 28 ILE B CA 1
ATOM 1618 C C . ILE B 1 28 ? -20.328 25.797 15.5 1 98 28 ILE B C 1
ATOM 1620 O O . ILE B 1 28 ? -19.734 26.344 16.438 1 98 28 ILE B O 1
ATOM 1624 N N . ALA B 1 29 ? -21.297 26.406 14.875 1 97.62 29 ALA B N 1
ATOM 1625 C CA . ALA B 1 29 ? -21.766 27.75 15.234 1 97.62 29 ALA B CA 1
ATOM 1626 C C . ALA B 1 29 ? -22.203 27.797 16.688 1 97.62 29 ALA B C 1
ATOM 1628 O O . ALA B 1 29 ? -21.797 28.688 17.453 1 97.62 29 ALA B O 1
ATOM 1629 N N . LYS B 1 30 ? -23 26.844 17.016 1 97.06 30 LYS B N 1
ATOM 1630 C CA . LYS B 1 30 ? -23.5 26.766 18.391 1 97.06 30 LYS B CA 1
ATOM 1631 C C . LYS B 1 30 ? -22.359 26.656 19.391 1 97.06 30 LYS B C 1
ATOM 1633 O O . LYS B 1 30 ? -22.328 27.359 20.391 1 97.06 30 LYS B O 1
ATOM 1638 N N . ALA B 1 31 ? -21.469 25.797 19.125 1 96.75 31 ALA B N 1
ATOM 1639 C CA . ALA B 1 31 ? -20.359 25.547 20.031 1 96.75 31 ALA B CA 1
ATOM 1640 C C . ALA B 1 31 ? -19.422 26.766 20.109 1 96.75 31 ALA B C 1
ATOM 1642 O O . ALA B 1 31 ? -18.812 27.016 21.156 1 96.75 31 ALA B O 1
ATOM 1643 N N . ALA B 1 32 ? -19.328 27.484 19 1 97.25 32 ALA B N 1
ATOM 1644 C CA . ALA B 1 32 ? -18.469 28.672 18.953 1 97.25 32 ALA B CA 1
ATOM 1645 C C . ALA B 1 32 ? -19.203 29.891 19.469 1 97.25 32 ALA B C 1
ATOM 1647 O O . ALA B 1 32 ? -18.625 30.984 19.562 1 97.25 32 ALA B O 1
ATOM 1648 N N . HIS B 1 33 ? -20.5 29.672 19.766 1 96.88 33 HIS B N 1
ATOM 1649 C CA . HIS B 1 33 ? -21.344 30.75 20.281 1 96.88 33 HIS B CA 1
ATOM 1650 C C . HIS B 1 33 ? -21.469 31.891 19.281 1 96.88 33 HIS B C 1
ATOM 1652 O O . HIS B 1 33 ? -21.297 33.062 19.641 1 96.88 33 HIS B O 1
ATOM 1658 N N . VAL B 1 34 ? -21.703 31.516 18.094 1 96.25 34 VAL B N 1
ATOM 1659 C CA . VAL B 1 34 ? -22.047 32.438 17.031 1 96.25 34 VAL B CA 1
ATOM 1660 C C . VAL B 1 34 ? -23.359 32.031 16.391 1 96.25 34 VAL B C 1
ATOM 1662 O O . VAL B 1 34 ? -23.766 30.875 16.438 1 96.25 34 VAL B O 1
ATOM 1665 N N . THR B 1 35 ? -23.984 33.094 15.891 1 94.38 35 THR B N 1
ATOM 1666 C CA . THR B 1 35 ? -25.25 32.781 15.227 1 94.38 35 THR B CA 1
ATOM 1667 C C . THR B 1 35 ? -25 32.062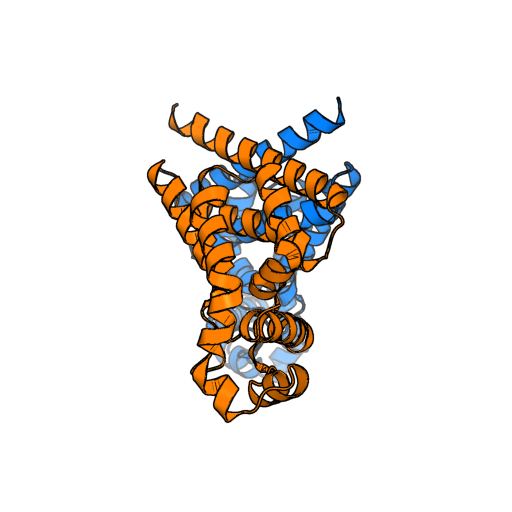 13.898 1 94.38 35 THR B C 1
ATOM 1669 O O . THR B 1 35 ? -23.906 32.188 13.32 1 94.38 35 THR B O 1
ATOM 1672 N N . THR B 1 36 ? -25.984 31.312 13.438 1 92.69 36 THR B N 1
ATOM 1673 C CA . THR B 1 36 ? -25.891 30.656 12.141 1 92.69 36 THR B CA 1
ATOM 1674 C C . THR B 1 36 ? -25.641 31.672 11.031 1 92.69 36 THR B C 1
ATOM 1676 O O . THR B 1 36 ? -24.844 31.422 10.125 1 92.69 36 THR B O 1
ATOM 1679 N N . GLY B 1 37 ? -26.328 32.75 11.109 1 93.44 37 GLY B N 1
ATOM 1680 C CA . GLY B 1 37 ? -26.141 33.812 10.133 1 93.44 37 GLY B CA 1
ATOM 1681 C C . GLY B 1 37 ? -24.703 34.312 10.086 1 93.44 37 GLY B C 1
ATOM 1682 O O . GLY B 1 37 ? -24.141 34.5 9.008 1 93.44 37 GLY B O 1
ATOM 1683 N N . ALA B 1 38 ? -24.188 34.594 11.211 1 94.56 38 ALA B N 1
ATOM 1684 C CA . ALA B 1 38 ? -22.797 35.031 11.305 1 94.56 38 ALA B CA 1
ATOM 1685 C C . ALA B 1 38 ? -21.844 34 10.742 1 94.56 38 ALA B C 1
ATOM 1687 O O . ALA B 1 38 ? -20.859 34.344 10.078 1 94.56 38 ALA B O 1
ATOM 1688 N N . MET B 1 39 ? -22.141 32.719 11.07 1 96.06 39 MET B N 1
ATOM 1689 C CA . MET B 1 39 ? -21.312 31.641 10.57 1 96.06 39 MET B CA 1
ATOM 1690 C C . MET B 1 39 ? -21.203 31.688 9.047 1 96.06 39 MET B C 1
ATOM 1692 O O . MET B 1 39 ? -20.109 31.562 8.492 1 96.06 39 MET B O 1
ATOM 1696 N N . TYR B 1 40 ? -22.281 31.906 8.398 1 94.44 40 TYR B N 1
ATOM 1697 C CA . TYR B 1 40 ? -22.328 31.922 6.938 1 94.44 40 TYR B CA 1
ATOM 1698 C C . TYR B 1 40 ? -21.672 33.188 6.379 1 94.44 40 TYR B C 1
ATOM 1700 O O . TYR B 1 40 ? -21.312 33.219 5.199 1 94.44 40 TYR B O 1
ATOM 1708 N N . GLY B 1 41 ? -21.578 34.188 7.145 1 95.44 41 GLY B N 1
ATOM 1709 C CA . GLY B 1 41 ? -20.797 35.344 6.789 1 95.44 41 GLY B CA 1
ATOM 1710 C C . GLY B 1 41 ? -19.312 35.062 6.695 1 95.44 41 GLY B C 1
ATOM 1711 O O . GLY B 1 41 ? -18.609 35.656 5.867 1 95.44 41 GLY B O 1
ATOM 1712 N N . TYR B 1 42 ? -18.859 34.188 7.543 1 96.38 42 TYR B N 1
ATOM 1713 C CA . TYR B 1 42 ? -17.453 33.812 7.566 1 96.38 42 TYR B CA 1
ATOM 1714 C C . TYR B 1 42 ? -17.156 32.719 6.535 1 96.38 42 TYR B C 1
ATOM 1716 O O . TYR B 1 42 ? -16.156 32.812 5.809 1 96.38 42 TYR B O 1
ATOM 1724 N N . TYR B 1 43 ? -18.047 31.703 6.492 1 97.5 43 TYR B N 1
ATOM 1725 C CA . TYR B 1 43 ? -17.844 30.562 5.609 1 97.5 43 TYR B CA 1
ATOM 1726 C C . TYR B 1 43 ? -19.141 30.172 4.906 1 97.5 43 TYR B C 1
ATOM 1728 O O . TYR B 1 43 ? -20.125 29.812 5.559 1 97.5 43 TYR B O 1
ATOM 1736 N N . LYS B 1 44 ? -19.047 30.141 3.643 1 96 44 LYS B N 1
ATOM 1737 C CA . LYS B 1 44 ? -20.219 29.906 2.824 1 96 44 LYS B CA 1
ATOM 1738 C C . LYS B 1 44 ? -20.734 28.469 2.988 1 96 44 LYS B C 1
ATOM 1740 O O . LYS B 1 44 ? -21.922 28.219 2.857 1 96 44 LYS B O 1
ATOM 1745 N N . ASN B 1 45 ? -19.875 27.578 3.205 1 96.31 45 ASN B N 1
ATOM 1746 C CA . ASN B 1 45 ? -20.203 26.172 3.383 1 96.31 45 ASN B CA 1
ATOM 1747 C C . ASN B 1 45 ? -19.125 25.438 4.184 1 96.31 45 ASN B C 1
ATOM 1749 O O . ASN B 1 45 ? -18.109 26.031 4.559 1 96.31 45 ASN B O 1
ATOM 1753 N N . LYS B 1 46 ? -19.406 24.266 4.516 1 96.94 46 LYS B N 1
ATOM 1754 C CA . LYS B 1 46 ? -18.531 23.422 5.332 1 96.94 46 LYS B CA 1
ATOM 1755 C C . LYS B 1 46 ? -17.172 23.219 4.656 1 96.94 46 LYS B C 1
ATOM 1757 O O . LYS B 1 46 ? -16.141 23.203 5.324 1 96.94 46 LYS B O 1
ATOM 1762 N N . GLU B 1 47 ? -17.141 23.109 3.352 1 98 47 GLU B N 1
ATOM 1763 C CA . GLU B 1 47 ? -15.922 22.906 2.58 1 98 47 GLU B CA 1
ATOM 1764 C C . GLU B 1 47 ? -14.984 24.109 2.689 1 98 47 GLU B C 1
ATOM 1766 O O . GLU B 1 47 ? -13.773 23.953 2.832 1 98 47 GLU B O 1
ATOM 1771 N N . ALA B 1 48 ? -15.531 25.219 2.582 1 98.12 48 ALA B N 1
ATOM 1772 C CA . ALA B 1 48 ? -14.734 26.422 2.699 1 98.12 48 ALA B CA 1
ATOM 1773 C C . ALA B 1 48 ? -14.047 26.5 4.059 1 98.12 48 ALA B C 1
ATOM 1775 O O . ALA B 1 48 ? -12.875 26.891 4.148 1 98.12 48 ALA B O 1
ATOM 1776 N N . LEU B 1 49 ? -14.75 26.141 5.086 1 98.5 49 LEU B N 1
ATOM 1777 C CA . LEU B 1 49 ? -14.203 26.156 6.438 1 98.5 49 LEU B CA 1
ATOM 1778 C C . LEU B 1 49 ? -13.102 25.109 6.586 1 98.5 49 LEU B C 1
ATOM 1780 O O . LEU B 1 49 ? -12.016 25.422 7.082 1 98.5 49 LEU B O 1
ATOM 1784 N N . PHE B 1 50 ? -13.359 23.875 6.141 1 98.81 50 PHE B N 1
ATOM 1785 C CA . PHE B 1 50 ? -12.367 22.812 6.219 1 98.81 50 PHE B CA 1
ATOM 1786 C C . PHE B 1 50 ? -11.094 23.203 5.469 1 98.81 50 PHE B C 1
ATOM 1788 O O . PHE B 1 50 ? -9.992 23.031 5.988 1 98.81 50 PHE B O 1
ATOM 1795 N N . ASN B 1 51 ? -11.281 23.766 4.293 1 98.62 51 ASN B N 1
ATOM 1796 C CA . ASN B 1 51 ? -10.156 24.219 3.488 1 98.62 51 ASN B CA 1
ATOM 1797 C C . ASN B 1 51 ? -9.336 25.281 4.215 1 98.62 51 ASN B C 1
ATOM 1799 O O . ASN B 1 51 ? -8.102 25.266 4.16 1 98.62 51 ASN B O 1
ATOM 1803 N N . ASP B 1 52 ? -10.016 26.125 4.785 1 98.44 52 ASP B N 1
ATOM 1804 C CA . ASP B 1 52 ? -9.336 27.203 5.504 1 98.44 52 ASP B CA 1
ATOM 1805 C C . ASP B 1 52 ? -8.422 26.641 6.594 1 98.44 52 ASP B C 1
ATOM 1807 O O . ASP B 1 52 ? -7.371 27.219 6.887 1 98.44 52 ASP B O 1
ATOM 1811 N N . ILE B 1 53 ? -8.797 25.562 7.152 1 98.69 53 ILE B N 1
ATOM 1812 C CA . ILE B 1 53 ? -8.055 24.953 8.258 1 98.69 53 ILE B CA 1
ATOM 1813 C C . ILE B 1 53 ? -6.836 24.219 7.723 1 98.69 53 ILE B C 1
ATOM 1815 O O . ILE B 1 53 ? -5.754 24.281 8.305 1 98.69 53 ILE B O 1
ATOM 1819 N N . VAL B 1 54 ? -6.984 23.547 6.535 1 98.81 54 VAL B N 1
ATOM 1820 C CA . VAL B 1 54 ? -5.977 22.531 6.242 1 98.81 54 VAL B CA 1
ATOM 1821 C C . VAL B 1 54 ? -5.125 22.969 5.055 1 98.81 54 VAL B C 1
ATOM 1823 O O . VAL B 1 54 ? -4.035 22.438 4.832 1 98.81 54 VAL B O 1
ATOM 1826 N N . GLU B 1 55 ? -5.547 23.922 4.289 1 98.69 55 GLU B N 1
ATOM 1827 C CA . GLU B 1 55 ? -4.977 24.203 2.975 1 98.69 55 GLU B CA 1
ATOM 1828 C C . GLU B 1 55 ? -3.525 24.656 3.088 1 98.69 55 GLU B C 1
ATOM 1830 O O . GLU B 1 55 ? -2.654 24.141 2.379 1 98.69 55 GLU B O 1
ATOM 1835 N N . GLU B 1 56 ? -3.338 25.562 3.93 1 98.5 56 GLU B N 1
ATOM 1836 C CA . GLU B 1 56 ? -1.991 26.109 4.043 1 98.5 56 GLU B CA 1
ATOM 1837 C C . GLU B 1 56 ? -0.987 25.031 4.441 1 98.5 56 GLU B C 1
ATOM 1839 O O . GLU B 1 56 ? 0.077 24.906 3.832 1 98.5 56 GLU B O 1
ATOM 1844 N N . VAL B 1 57 ? -1.327 24.25 5.422 1 98.5 57 VAL B N 1
ATOM 1845 C CA . VAL B 1 57 ? -0.448 23.203 5.934 1 98.5 57 VAL B CA 1
ATOM 1846 C C . VAL B 1 57 ? -0.236 22.141 4.863 1 98.5 57 VAL B C 1
ATOM 1848 O O . VAL B 1 57 ? 0.895 21.703 4.617 1 98.5 57 VAL B O 1
ATOM 1851 N N . SER B 1 58 ? -1.329 21.734 4.188 1 98.5 58 SER B N 1
ATOM 1852 C CA . SER B 1 58 ? -1.242 20.703 3.152 1 98.5 58 SER B CA 1
ATOM 1853 C C . SER B 1 58 ? -0.367 21.172 1.991 1 98.5 58 SER B C 1
ATOM 1855 O O . SER B 1 58 ? 0.449 20.406 1.479 1 98.5 58 SER B O 1
ATOM 1857 N N . GLU B 1 59 ? -0.529 22.406 1.604 1 98 59 GLU B N 1
ATOM 1858 C CA . GLU B 1 59 ? 0.228 22.953 0.476 1 98 59 GLU B CA 1
ATOM 1859 C C . GLU B 1 59 ? 1.702 23.109 0.832 1 98 59 GLU B C 1
ATOM 1861 O O . GLU B 1 59 ? 2.58 22.828 0.015 1 98 59 GLU B O 1
ATOM 1866 N N . GLU B 1 60 ? 1.902 23.594 1.987 1 97.75 60 GLU B N 1
ATOM 1867 C CA . GLU B 1 60 ? 3.287 23.75 2.424 1 97.75 60 GLU B CA 1
ATOM 1868 C C . GLU B 1 60 ? 4.004 22.406 2.484 1 97.75 60 GLU B C 1
ATOM 1870 O O . GLU B 1 60 ? 5.156 22.297 2.061 1 97.75 60 GLU B O 1
ATOM 1875 N N . PHE B 1 61 ? 3.365 21.406 3.006 1 97.94 61 PHE B N 1
ATOM 1876 C CA . PHE B 1 61 ? 3.957 20.078 3.068 1 97.94 61 PHE B CA 1
ATOM 1877 C C . PHE B 1 61 ? 4.289 19.562 1.673 1 97.94 61 PHE B C 1
ATOM 1879 O O . PHE B 1 61 ? 5.406 19.109 1.421 1 97.94 61 PHE B O 1
ATOM 1886 N N . LYS B 1 62 ? 3.35 19.688 0.769 1 96.69 62 LYS B N 1
ATOM 1887 C CA . LYS B 1 62 ? 3.49 19.203 -0.598 1 96.69 62 LYS B CA 1
ATOM 1888 C C . LYS B 1 62 ? 4.594 19.938 -1.342 1 96.69 62 LYS B C 1
ATOM 1890 O O . LYS B 1 62 ? 5.434 19.328 -2 1 96.69 62 LYS B O 1
ATOM 1895 N N . ASN B 1 63 ? 4.605 21.234 -1.188 1 94.81 63 ASN B N 1
ATOM 1896 C CA . ASN B 1 63 ? 5.457 22.062 -2.041 1 94.81 63 ASN B CA 1
ATOM 1897 C C . ASN B 1 63 ? 6.859 22.203 -1.461 1 94.81 63 ASN B C 1
ATOM 1899 O O . ASN B 1 63 ? 7.828 22.375 -2.203 1 94.81 63 ASN B O 1
ATOM 1903 N N . ASP B 1 64 ? 7.035 22.062 -0.143 1 93 64 ASP B N 1
ATOM 1904 C CA . ASP B 1 64 ? 8.328 22.328 0.481 1 93 64 ASP B CA 1
ATOM 1905 C C . ASP B 1 64 ? 8.938 21.047 1.051 1 93 64 ASP B C 1
ATOM 1907 O O . ASP B 1 64 ? 10.023 20.641 0.64 1 93 64 ASP B O 1
ATOM 1911 N N . TYR B 1 65 ? 8.195 20.391 1.814 1 89.94 65 TYR B N 1
ATOM 1912 C CA . TYR B 1 65 ? 8.758 19.281 2.57 1 89.94 65 TYR B CA 1
ATOM 1913 C C . TYR B 1 65 ? 8.836 18.016 1.716 1 89.94 65 TYR B C 1
ATOM 1915 O O . TYR B 1 65 ? 9.789 17.234 1.822 1 89.94 65 TYR B O 1
ATOM 1923 N N . LEU B 1 66 ? 7.887 17.781 0.85 1 90.25 66 LEU B N 1
ATOM 1924 C CA . LEU B 1 66 ? 7.902 16.609 -0.021 1 90.25 66 LEU B CA 1
ATOM 1925 C C . LEU B 1 66 ? 9.047 16.703 -1.03 1 90.25 66 LEU B C 1
ATOM 1927 O O . LEU B 1 66 ? 9.727 15.711 -1.287 1 90.25 66 LEU B O 1
ATOM 1931 N N . VAL B 1 67 ? 9.281 17.844 -1.577 1 85.38 67 VAL B N 1
ATOM 1932 C CA . VAL B 1 67 ? 10.258 18.078 -2.631 1 85.38 67 VAL B CA 1
ATOM 1933 C C . VAL B 1 67 ? 11.672 17.891 -2.07 1 85.38 67 VAL B C 1
ATOM 1935 O O . VAL B 1 67 ? 12.523 17.281 -2.707 1 85.38 67 VAL B O 1
ATOM 1938 N N . GLU B 1 68 ? 11.883 18.344 -0.907 1 83.19 68 GLU B N 1
ATOM 1939 C CA . GLU B 1 68 ? 13.203 18.312 -0.296 1 83.19 68 GLU B CA 1
ATOM 1940 C C . GLU B 1 68 ? 13.508 16.922 0.277 1 83.19 68 GLU B C 1
ATOM 1942 O O . GLU B 1 68 ? 14.672 16.578 0.499 1 83.19 68 GLU B O 1
ATOM 1947 N N . GLY B 1 69 ? 12.484 16.156 0.471 1 85.88 69 GLY B N 1
ATOM 1948 C CA . GLY B 1 69 ? 12.641 14.891 1.154 1 85.88 69 GLY B CA 1
ATOM 1949 C C . GLY B 1 69 ? 12.203 14.938 2.605 1 85.88 69 GLY B C 1
ATOM 1950 O O . GLY B 1 69 ? 12.273 15.984 3.248 1 85.88 69 GLY B O 1
ATOM 1951 N N . ILE B 1 70 ? 11.742 13.898 3.117 1 90.06 70 ILE B N 1
ATOM 1952 C CA . ILE B 1 70 ? 11.242 13.828 4.488 1 90.06 70 ILE B CA 1
ATOM 1953 C C . ILE B 1 70 ? 12.422 13.648 5.449 1 90.06 70 ILE B C 1
ATOM 1955 O O . ILE B 1 70 ? 13.211 12.711 5.309 1 90.06 70 ILE B O 1
ATOM 1959 N N . ASN B 1 71 ? 12.586 14.555 6.273 1 90.19 71 ASN B N 1
ATOM 1960 C CA . ASN B 1 71 ? 13.656 14.562 7.27 1 90.19 71 ASN B CA 1
ATOM 1961 C C . ASN B 1 71 ? 13.141 15 8.641 1 90.19 71 ASN B C 1
ATOM 1963 O O . ASN B 1 71 ? 11.938 15.023 8.875 1 90.19 71 ASN B O 1
ATOM 1967 N N . LEU B 1 72 ? 14 15.289 9.5 1 92.94 72 LEU B N 1
ATOM 1968 C CA . LEU B 1 72 ? 13.617 15.633 10.867 1 92.94 72 LEU B CA 1
ATOM 1969 C C . LEU B 1 72 ? 12.805 16.922 10.891 1 92.94 72 LEU B C 1
ATOM 1971 O O . LEU B 1 72 ? 11.898 17.078 11.711 1 92.94 72 LEU B O 1
ATOM 1975 N N . GLU B 1 73 ? 13.156 17.812 10.07 1 94.31 73 GLU B N 1
ATOM 1976 C CA . GLU B 1 73 ? 12.398 19.062 9.977 1 94.31 73 GLU B CA 1
ATOM 1977 C C . GLU B 1 73 ? 10.961 18.797 9.539 1 94.31 73 GLU B C 1
ATOM 1979 O O . GLU B 1 73 ? 10.039 19.484 9.984 1 94.31 73 GLU B O 1
ATOM 1984 N N . THR B 1 74 ? 10.859 17.891 8.617 1 96.06 74 THR B N 1
ATOM 1985 C CA . THR B 1 74 ? 9.523 17.5 8.164 1 96.06 74 THR B CA 1
ATOM 1986 C C . THR B 1 74 ? 8.703 16.938 9.32 1 96.06 74 THR B C 1
ATOM 1988 O O . THR B 1 74 ? 7.523 17.25 9.469 1 96.06 74 THR B O 1
ATOM 1991 N N . ILE B 1 75 ? 9.352 16.109 10.094 1 96.75 75 ILE B N 1
ATOM 1992 C CA . ILE B 1 75 ? 8.695 15.516 11.25 1 96.75 75 ILE B CA 1
ATOM 1993 C C . ILE B 1 75 ? 8.258 16.625 12.219 1 96.75 75 ILE B C 1
ATOM 1995 O O . ILE B 1 75 ? 7.129 16.609 12.711 1 96.75 75 ILE B O 1
ATOM 1999 N N . ASP B 1 76 ? 9.164 17.531 12.477 1 97.06 76 ASP B N 1
ATOM 2000 C CA . ASP B 1 76 ? 8.836 18.656 13.336 1 97.06 76 ASP B CA 1
ATOM 2001 C C . ASP B 1 76 ? 7.609 19.406 12.82 1 97.06 76 ASP B C 1
ATOM 2003 O O . ASP B 1 76 ? 6.727 19.781 13.602 1 97.06 76 ASP B O 1
ATOM 2007 N N . TYR B 1 77 ? 7.617 19.625 11.555 1 97.81 77 TYR B N 1
ATOM 2008 C CA . TYR B 1 77 ? 6.504 20.328 10.945 1 97.81 77 TYR B CA 1
ATOM 2009 C C . TYR B 1 77 ? 5.195 19.578 11.141 1 97.81 77 TYR B C 1
ATOM 2011 O O . TYR B 1 77 ? 4.168 20.172 11.469 1 97.81 77 TYR B O 1
ATOM 2019 N N . ILE B 1 78 ? 5.203 18.266 10.883 1 98.25 78 ILE B N 1
ATOM 2020 C CA . ILE B 1 78 ? 4.02 17.422 11.047 1 98.25 78 ILE B CA 1
ATOM 2021 C C . ILE B 1 78 ? 3.508 17.516 12.484 1 98.25 78 ILE B C 1
ATOM 2023 O O . ILE B 1 78 ? 2.309 17.688 12.711 1 98.25 78 ILE B O 1
ATOM 2027 N N . TYR B 1 79 ? 4.367 17.484 13.406 1 98.25 79 TYR B N 1
ATOM 2028 C CA . TYR B 1 79 ? 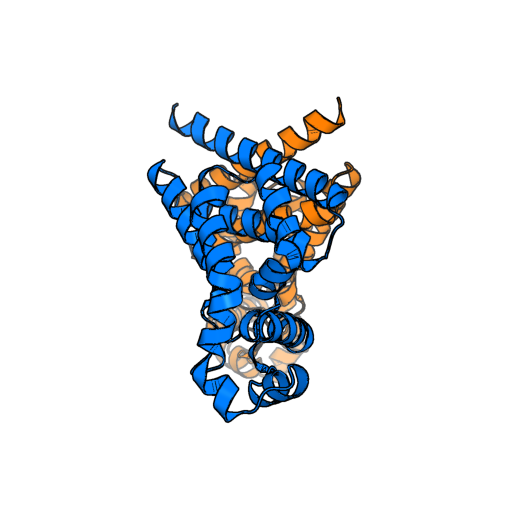3.941 17.422 14.797 1 98.25 79 TYR B CA 1
ATOM 2029 C C . TYR B 1 79 ? 3.562 18.812 15.305 1 98.25 79 TYR B C 1
ATOM 2031 O O . TYR B 1 79 ? 2.793 18.938 16.25 1 98.25 79 TYR B O 1
ATOM 2039 N N . GLN B 1 80 ? 4.109 19.875 14.742 1 98.31 80 GLN B N 1
ATOM 2040 C CA . GLN B 1 80 ? 3.645 21.234 15.039 1 98.31 80 GLN B CA 1
ATOM 2041 C C . GLN B 1 80 ? 2.227 21.453 14.516 1 98.31 80 GLN B C 1
ATOM 2043 O O . GLN B 1 80 ? 1.509 22.328 15 1 98.31 80 GLN B O 1
ATOM 2048 N N . ASN B 1 81 ? 1.898 20.703 13.523 1 98.5 81 ASN B N 1
ATOM 2049 C CA . ASN B 1 81 ? 0.576 20.797 12.914 1 98.5 81 ASN B CA 1
ATOM 2050 C C . ASN B 1 81 ? -0.167 19.453 12.984 1 98.5 81 ASN B C 1
ATOM 2052 O O . ASN B 1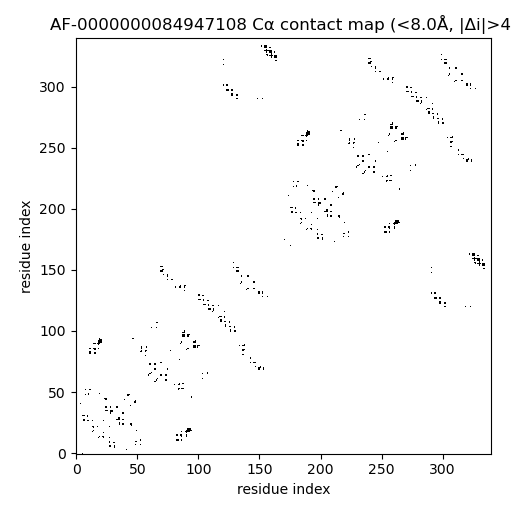 81 ? -0.881 19.094 12.055 1 98.5 81 ASN B O 1
ATOM 2056 N N . PHE B 1 82 ? -0.007 18.75 13.992 1 98.56 82 PHE B N 1
ATOM 2057 C CA . PHE B 1 82 ? -0.428 17.359 14.102 1 98.56 82 PHE B CA 1
ATOM 2058 C C . PHE B 1 82 ? -1.93 17.234 13.875 1 98.56 82 PHE B C 1
ATOM 2060 O O . PHE B 1 82 ? -2.375 16.359 13.133 1 98.56 82 PHE B O 1
ATOM 2067 N N . GLU B 1 83 ? -2.693 18.062 14.469 1 98.56 83 GLU B N 1
ATOM 2068 C CA . GLU B 1 83 ? -4.145 17.969 14.328 1 98.56 83 GLU B CA 1
ATOM 2069 C C . GLU B 1 83 ? -4.574 18.203 12.883 1 98.56 83 GLU B C 1
ATOM 2071 O O . GLU B 1 83 ? -5.504 17.562 12.398 1 98.56 83 GLU B O 1
ATOM 2076 N N . VAL B 1 84 ? -3.918 19.078 12.258 1 98.75 84 VAL B N 1
ATOM 2077 C CA . VAL B 1 84 ? -4.246 19.391 10.875 1 98.75 84 VAL B CA 1
ATOM 2078 C C . VAL B 1 84 ? -3.93 18.188 9.992 1 98.75 84 VAL B C 1
ATOM 2080 O O . VAL B 1 84 ? -4.73 17.812 9.133 1 98.75 84 VAL B O 1
ATOM 2083 N N . PHE B 1 85 ? -2.83 17.578 10.234 1 98.81 85 PHE B N 1
ATOM 2084 C CA . PHE B 1 85 ? -2.486 16.375 9.484 1 98.81 85 PHE B CA 1
ATOM 2085 C C . PHE B 1 85 ? -3.477 15.258 9.773 1 98.81 85 PHE B C 1
ATOM 2087 O O . PHE B 1 85 ? -3.838 14.492 8.875 1 98.81 85 PHE B O 1
ATOM 2094 N N . LYS B 1 86 ? -3.812 15.164 10.977 1 98.81 86 LYS B N 1
ATOM 2095 C CA . LYS B 1 86 ? -4.82 14.156 11.312 1 98.81 86 LYS B CA 1
ATOM 2096 C C . LYS B 1 86 ? -6.117 14.406 10.547 1 98.81 86 LYS B C 1
ATOM 2098 O O . LYS B 1 86 ? -6.75 13.461 10.07 1 98.81 86 LYS B O 1
ATOM 2103 N N . LEU B 1 87 ? -6.512 15.633 10.438 1 98.88 87 LEU B N 1
ATOM 2104 C CA . LEU B 1 87 ? -7.699 15.977 9.672 1 98.88 87 LEU B CA 1
ATOM 2105 C C . LEU B 1 87 ? -7.551 15.539 8.219 1 98.88 87 LEU B C 1
ATOM 2107 O O . LEU B 1 87 ? -8.453 14.906 7.656 1 98.88 87 LEU B O 1
ATOM 2111 N N . ILE B 1 88 ? -6.406 15.859 7.648 1 98.75 88 ILE B N 1
ATOM 2112 C CA . ILE B 1 88 ? -6.148 15.602 6.234 1 98.75 88 ILE B CA 1
ATOM 2113 C C . ILE B 1 88 ? -6.105 14.102 5.984 1 98.75 88 ILE B C 1
ATOM 2115 O O . ILE B 1 88 ? -6.695 13.609 5.016 1 98.75 88 ILE B O 1
ATOM 2119 N N . ILE B 1 89 ? -5.508 13.43 6.883 1 98.44 89 ILE B N 1
ATOM 2120 C CA . ILE B 1 89 ? -5.172 12.031 6.641 1 98.44 89 ILE B CA 1
ATOM 2121 C C . ILE B 1 89 ? -6.328 11.133 7.078 1 98.44 89 ILE B C 1
ATOM 2123 O O . ILE B 1 89 ? -6.613 10.117 6.445 1 98.44 89 ILE B O 1
ATOM 2127 N N . CYS B 1 90 ? -7.105 11.562 8.102 1 98.19 90 CYS B N 1
ATOM 2128 C CA . CYS B 1 90 ? -8.016 10.617 8.734 1 98.19 90 CYS B CA 1
ATOM 2129 C C . CYS B 1 90 ? -9.453 11.125 8.672 1 98.19 90 CYS B C 1
ATOM 2131 O O . CYS B 1 90 ? -10.398 10.344 8.812 1 98.19 90 CYS B O 1
ATOM 2133 N N . CYS B 1 91 ? -9.648 12.383 8.469 1 98.5 91 CYS B N 1
ATOM 2134 C CA . CYS B 1 91 ? -10.984 12.922 8.68 1 98.5 91 CYS B CA 1
ATOM 2135 C C . CYS B 1 91 ? -11.469 13.672 7.441 1 98.5 91 CYS B C 1
ATOM 2137 O O . CYS B 1 91 ? -12.352 14.531 7.535 1 98.5 91 CYS B O 1
ATOM 2139 N N . SER B 1 92 ? -10.922 13.375 6.352 1 98.56 92 SER B N 1
ATOM 2140 C CA . SER B 1 92 ? -11.172 14.242 5.203 1 98.56 92 SER B CA 1
ATOM 2141 C C . SER B 1 92 ? -12.094 13.57 4.191 1 98.56 92 SER B C 1
ATOM 2143 O O . SER B 1 92 ? -12.273 14.07 3.08 1 98.56 92 SER B O 1
ATOM 2145 N N . LYS B 1 93 ? -12.641 12.414 4.523 1 98.38 93 LYS B N 1
ATOM 2146 C CA . LYS B 1 93 ? -13.547 11.734 3.6 1 98.38 93 LYS B CA 1
ATOM 2147 C C . LYS B 1 93 ? -14.648 12.672 3.123 1 98.38 93 LYS B C 1
ATOM 2149 O O . LYS B 1 93 ? -15.297 13.344 3.934 1 98.38 93 LYS B O 1
ATOM 2154 N N . GLY B 1 94 ? -14.883 12.773 1.782 1 97.81 94 GLY B N 1
ATOM 2155 C CA . GLY B 1 94 ? -15.898 13.656 1.23 1 97.81 94 GLY B CA 1
ATOM 2156 C C . GLY B 1 94 ? -15.344 14.992 0.763 1 97.81 94 GLY B C 1
ATOM 2157 O O . GLY B 1 94 ? -16.062 15.805 0.187 1 97.81 94 GLY B O 1
ATOM 2158 N N . THR B 1 95 ? -14.062 15.281 1.033 1 98.31 95 THR B N 1
ATOM 2159 C CA . THR B 1 95 ? -13.398 16.5 0.588 1 98.31 95 THR B CA 1
ATOM 2160 C C . THR B 1 95 ? -12.375 16.188 -0.501 1 98.31 95 THR B C 1
ATOM 2162 O O . THR B 1 95 ? -12.148 15.023 -0.834 1 98.31 95 THR B O 1
ATOM 2165 N N . ARG B 1 96 ? -11.742 17.188 -1.046 1 97.25 96 ARG B N 1
ATOM 2166 C CA . ARG B 1 96 ? -10.688 16.984 -2.035 1 97.25 96 ARG B CA 1
ATOM 2167 C C . ARG B 1 96 ? -9.445 16.375 -1.396 1 97.25 96 ARG B C 1
ATOM 2169 O O . ARG B 1 96 ? -8.609 15.781 -2.086 1 97.25 96 ARG B O 1
ATOM 2176 N N . TYR B 1 97 ? -9.398 16.438 -0.09 1 98.44 97 TYR B N 1
ATOM 2177 C CA . TYR B 1 97 ? -8.203 15.953 0.596 1 98.44 97 TYR B CA 1
ATOM 2178 C C . TYR B 1 97 ? -8.297 14.453 0.854 1 98.44 97 TYR B C 1
ATOM 2180 O O . TYR B 1 97 ? -7.328 13.836 1.312 1 98.44 97 TYR B O 1
ATOM 2188 N N . GLU B 1 98 ? -9.445 13.945 0.539 1 98.06 98 GLU B N 1
ATOM 2189 C CA . GLU B 1 98 ? -9.578 12.492 0.619 1 98.06 98 GLU B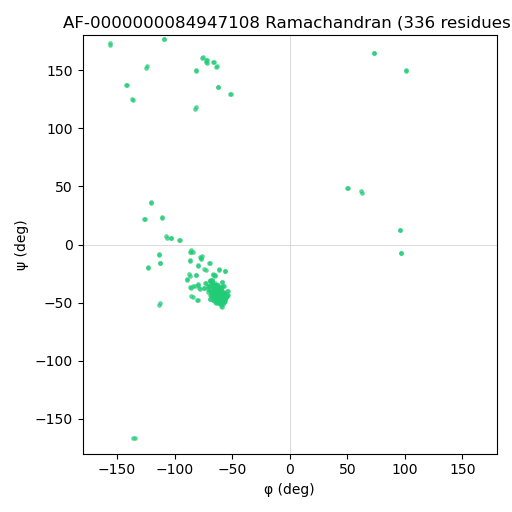 CA 1
ATOM 2190 C C . GLU B 1 98 ? -8.531 11.797 -0.243 1 98.06 98 GLU B C 1
ATOM 2192 O O . GLU B 1 98 ? -8.109 10.68 0.07 1 98.06 98 GLU B O 1
ATOM 2197 N N . GLU B 1 99 ? -7.992 12.531 -1.275 1 97.81 99 GLU B N 1
ATOM 2198 C CA . GLU B 1 99 ? -7.016 11.977 -2.207 1 97.81 99 GLU B CA 1
ATOM 2199 C C . GLU B 1 99 ? -5.641 12.609 -2.006 1 97.81 99 GLU B C 1
ATOM 2201 O O . GLU B 1 99 ? -4.824 12.641 -2.932 1 97.81 99 GLU B O 1
ATOM 2206 N N . TYR B 1 100 ? -5.477 13.102 -0.854 1 98.56 100 TYR B N 1
ATOM 2207 C CA . TYR B 1 100 ? -4.242 13.836 -0.602 1 98.56 100 TYR B CA 1
ATOM 2208 C C . TYR B 1 100 ? -3.023 12.945 -0.788 1 98.56 100 TYR B C 1
ATOM 2210 O O . TYR B 1 100 ? -2.062 13.328 -1.458 1 98.56 100 TYR B O 1
ATOM 2218 N N . LEU B 1 101 ? -3.014 11.781 -0.208 1 98.06 101 LEU B N 1
ATOM 2219 C CA . LEU B 1 101 ? -1.915 10.836 -0.37 1 98.06 101 LEU B CA 1
ATOM 2220 C C . LEU B 1 101 ? -1.657 10.547 -1.845 1 98.06 101 LEU B C 1
ATOM 2222 O O . LEU B 1 101 ? -0.509 10.562 -2.293 1 98.06 101 LEU B O 1
ATOM 2226 N N . ASP B 1 102 ? -2.73 10.312 -2.623 1 97.88 102 ASP B N 1
ATOM 2227 C CA . ASP B 1 102 ? -2.605 10.047 -4.051 1 97.88 102 ASP B CA 1
ATOM 2228 C C . ASP B 1 102 ? -1.959 11.227 -4.777 1 97.88 102 ASP B C 1
ATOM 2230 O O . ASP B 1 102 ? -1.142 11.031 -5.68 1 97.88 102 ASP B O 1
ATOM 2234 N N . CYS B 1 103 ? -2.377 12.328 -4.367 1 97.69 103 CYS B N 1
ATOM 2235 C CA . CYS B 1 103 ? -1.805 13.531 -4.957 1 97.69 103 CYS B CA 1
ATOM 2236 C C . CYS B 1 103 ? -0.305 13.609 -4.695 1 97.69 103 CYS B C 1
ATOM 2238 O O . CYS B 1 103 ? 0.475 13.891 -5.605 1 97.69 103 CYS B O 1
ATOM 2240 N N . LEU B 1 104 ? 0.062 13.383 -3.471 1 97.81 104 LEU B N 1
ATOM 2241 C CA . LEU B 1 104 ? 1.476 13.422 -3.113 1 97.81 104 LEU B CA 1
ATOM 2242 C C . LEU B 1 104 ? 2.254 12.359 -3.883 1 97.81 104 LEU B C 1
ATOM 2244 O O . LEU B 1 104 ? 3.346 12.625 -4.387 1 97.81 104 LEU B O 1
ATOM 2248 N N . VAL B 1 105 ? 1.745 11.156 -3.973 1 97.62 105 VAL B N 1
ATOM 2249 C CA . VAL B 1 105 ? 2.391 10.047 -4.668 1 97.62 105 VAL B CA 1
ATOM 2250 C C . VAL B 1 105 ? 2.602 10.406 -6.137 1 97.62 105 VAL B C 1
ATOM 2252 O O . VAL B 1 105 ? 3.674 10.164 -6.695 1 97.62 105 VAL B O 1
ATOM 2255 N N . ASN B 1 106 ? 1.577 10.961 -6.719 1 96.94 106 ASN B N 1
ATOM 2256 C CA . ASN B 1 106 ? 1.681 11.367 -8.117 1 96.94 106 ASN B CA 1
ATOM 2257 C C . ASN B 1 106 ? 2.787 12.398 -8.328 1 96.94 106 ASN B C 1
ATOM 2259 O O . ASN B 1 106 ? 3.547 12.312 -9.289 1 96.94 106 ASN B O 1
ATOM 2263 N N . GLU B 1 107 ? 2.777 13.312 -7.445 1 95.19 107 GLU B N 1
ATOM 2264 C CA . GLU B 1 107 ? 3.818 14.336 -7.543 1 95.19 107 GLU B CA 1
ATOM 2265 C C . GLU B 1 107 ? 5.207 13.719 -7.406 1 95.19 107 GLU B C 1
ATOM 2267 O O . GLU B 1 107 ? 6.105 14.023 -8.195 1 95.19 107 GLU B O 1
ATOM 2272 N N . LYS B 1 108 ? 5.395 12.922 -6.445 1 94.56 108 LYS B N 1
ATOM 2273 C CA . LYS B 1 108 ? 6.688 12.273 -6.219 1 94.56 108 LYS B CA 1
ATOM 2274 C C . LYS B 1 108 ? 7.047 11.352 -7.383 1 94.56 108 LYS B C 1
ATOM 2276 O O . LYS B 1 108 ? 8.211 11.281 -7.789 1 94.56 108 LYS B O 1
ATOM 2281 N N . THR B 1 109 ? 6.086 10.609 -7.867 1 95.38 109 THR B N 1
ATOM 2282 C CA . THR B 1 109 ? 6.312 9.703 -8.984 1 95.38 109 THR B CA 1
ATOM 2283 C C . THR B 1 109 ? 6.797 10.461 -10.219 1 95.38 109 THR B C 1
ATOM 2285 O O . THR B 1 109 ? 7.711 10.016 -10.914 1 95.38 109 THR B O 1
ATOM 2288 N N . LYS B 1 110 ? 6.172 11.625 -10.453 1 93.5 110 LYS B N 1
ATOM 2289 C CA . LYS B 1 110 ? 6.594 12.461 -11.57 1 93.5 110 LYS B CA 1
ATOM 2290 C C . LYS B 1 110 ? 8.055 12.867 -11.43 1 93.5 110 LYS B C 1
ATOM 2292 O O . LYS B 1 110 ? 8.805 12.875 -12.414 1 93.5 110 LYS B O 1
ATOM 2297 N N . GLN B 1 111 ? 8.398 13.203 -10.258 1 90.56 111 GLN B N 1
ATOM 2298 C CA . GLN B 1 111 ? 9.781 13.602 -9.992 1 90.56 111 GLN B CA 1
ATOM 2299 C C . GLN B 1 111 ? 10.75 12.469 -10.32 1 90.56 111 GLN B C 1
ATOM 2301 O O . GLN B 1 111 ? 11.812 12.711 -10.898 1 90.56 111 GLN B O 1
ATOM 2306 N N . PHE B 1 112 ? 10.422 11.297 -10.031 1 91 112 PHE B N 1
ATOM 2307 C CA . PHE B 1 112 ? 11.297 10.156 -10.266 1 91 112 PHE B CA 1
ATOM 2308 C C . PHE B 1 112 ? 11.25 9.727 -11.727 1 91 112 PHE B C 1
ATOM 2310 O O . PHE B 1 112 ? 12.25 9.25 -12.273 1 91 112 PHE B O 1
ATOM 2317 N N . ASN B 1 113 ? 10.109 9.867 -12.289 1 90.06 113 ASN B N 1
ATOM 2318 C CA . ASN B 1 113 ? 10 9.562 -13.711 1 90.06 113 ASN B CA 1
ATOM 2319 C C . ASN B 1 113 ? 10.938 10.445 -14.539 1 90.06 113 ASN B C 1
ATOM 2321 O O . ASN B 1 113 ? 11.492 9.992 -15.547 1 90.06 113 ASN B O 1
ATOM 2325 N N . GLU B 1 114 ? 11.047 11.609 -14.133 1 89.62 114 GLU B N 1
ATOM 2326 C CA . GLU B 1 114 ? 11.953 12.531 -14.812 1 89.62 114 GLU B CA 1
ATOM 2327 C C . GLU B 1 114 ? 13.398 12.031 -14.75 1 89.62 114 GLU B C 1
ATOM 2329 O O . GLU B 1 114 ? 14.211 12.383 -15.602 1 89.62 114 GLU B O 1
ATOM 2334 N N . HIS B 1 115 ? 13.711 11.195 -13.852 1 88.56 115 HIS B N 1
ATOM 2335 C CA . HIS B 1 115 ? 15.039 10.602 -13.727 1 88.56 115 HIS B CA 1
ATOM 2336 C C . HIS B 1 115 ? 15.102 9.242 -14.414 1 88.56 115 HIS B C 1
ATOM 2338 O O . HIS B 1 115 ? 16.094 8.516 -14.266 1 88.56 115 HIS B O 1
ATOM 2344 N N . GLY B 1 116 ? 13.992 8.844 -15.07 1 90.06 116 GLY B N 1
ATOM 2345 C CA . GLY B 1 116 ? 14.008 7.664 -15.914 1 90.06 116 GLY B CA 1
ATOM 2346 C C . GLY B 1 116 ? 13.523 6.414 -15.203 1 90.06 116 GLY B C 1
ATOM 2347 O O . GLY B 1 116 ? 13.734 5.297 -15.688 1 90.06 116 GLY B O 1
ATOM 2348 N N . PHE B 1 117 ? 12.961 6.594 -14.102 1 92.25 117 PHE B N 1
ATOM 2349 C CA . PHE B 1 117 ? 12.453 5.43 -13.383 1 92.25 117 PHE B CA 1
ATOM 2350 C C . PHE B 1 117 ? 11.094 5.012 -13.93 1 92.25 117 PHE B C 1
ATOM 2352 O O . PHE B 1 117 ? 10.336 5.848 -14.43 1 92.25 117 PHE B O 1
ATOM 2359 N N . ASP B 1 118 ? 10.836 3.756 -13.844 1 93.94 118 ASP B N 1
ATOM 2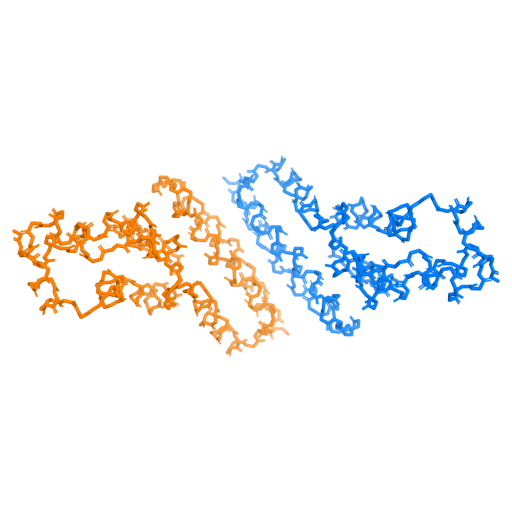360 C CA . ASP B 1 118 ? 9.57 3.205 -14.305 1 93.94 118 ASP B CA 1
ATOM 2361 C C . ASP B 1 118 ? 8.398 3.781 -13.508 1 93.94 118 ASP B C 1
ATOM 2363 O O . ASP B 1 118 ? 8.461 3.865 -12.281 1 93.94 118 ASP B O 1
ATOM 2367 N N . ASP B 1 119 ? 7.383 4.125 -14.25 1 95.25 119 ASP B N 1
ATOM 2368 C CA . ASP B 1 119 ? 6.246 4.812 -13.641 1 95.25 119 ASP B CA 1
ATOM 2369 C C . ASP B 1 119 ? 5.543 3.918 -12.625 1 95.25 119 ASP B C 1
ATOM 2371 O O . ASP B 1 119 ? 5.227 4.355 -11.516 1 95.25 119 ASP B O 1
ATOM 2375 N N . LYS B 1 120 ? 5.258 2.717 -12.969 1 95.44 120 LYS B N 1
ATOM 2376 C CA . LYS B 1 120 ? 4.551 1.801 -12.078 1 95.44 120 LYS B CA 1
ATOM 2377 C C . LYS B 1 120 ? 5.379 1.503 -10.836 1 95.44 120 LYS B C 1
ATOM 2379 O O . LYS B 1 120 ? 4.859 1.55 -9.711 1 95.44 120 LYS B O 1
ATOM 2384 N N . LEU B 1 121 ? 6.609 1.217 -11.039 1 96.75 121 LEU B N 1
ATOM 2385 C CA . LEU B 1 121 ? 7.523 0.948 -9.938 1 96.75 121 LEU B CA 1
ATOM 2386 C C . LEU B 1 121 ? 7.594 2.139 -8.984 1 96.75 121 LEU B C 1
ATOM 2388 O O . LEU B 1 121 ? 7.43 1.981 -7.773 1 96.75 121 LEU B O 1
ATOM 2392 N N . SER B 1 122 ? 7.773 3.332 -9.578 1 97 122 SER B N 1
ATOM 2393 C CA . SER B 1 122 ? 7.867 4.551 -8.781 1 97 122 SER B CA 1
ATOM 2394 C C . SER B 1 122 ? 6.59 4.789 -7.984 1 97 122 SER B C 1
ATOM 2396 O O . SER B 1 122 ? 6.648 5.176 -6.812 1 97 122 SER B O 1
ATOM 2398 N N . HIS B 1 123 ? 5.516 4.539 -8.594 1 97.62 123 HIS B N 1
ATOM 2399 C CA . HIS B 1 123 ? 4.23 4.738 -7.934 1 97.62 123 HIS B CA 1
ATOM 2400 C C . HIS B 1 123 ? 4.086 3.826 -6.719 1 97.62 123 HIS B C 1
ATOM 2402 O O . HIS B 1 123 ? 3.693 4.277 -5.641 1 97.62 123 HIS B O 1
ATOM 2408 N N . ILE B 1 124 ? 4.379 2.549 -6.887 1 97.69 124 ILE B N 1
ATOM 2409 C CA . ILE B 1 124 ? 4.273 1.567 -5.812 1 97.69 124 ILE B CA 1
ATOM 2410 C C . ILE B 1 124 ? 5.176 1.974 -4.652 1 97.69 124 ILE B C 1
ATOM 2412 O O . ILE B 1 124 ? 4.738 2.018 -3.5 1 97.69 124 ILE B O 1
ATOM 2416 N N . ILE B 1 125 ? 6.359 2.328 -4.945 1 97.75 125 ILE B N 1
ATOM 2417 C CA . ILE B 1 125 ? 7.375 2.627 -3.939 1 97.75 125 ILE B CA 1
ATOM 2418 C C . ILE B 1 125 ? 7.016 3.918 -3.211 1 97.75 125 ILE B C 1
ATOM 2420 O O . ILE B 1 125 ? 7.023 3.967 -1.978 1 97.75 125 ILE B O 1
ATOM 2424 N N . ASN B 1 126 ? 6.648 4.945 -3.971 1 97.12 126 ASN B N 1
ATOM 2425 C CA . ASN B 1 126 ? 6.309 6.223 -3.355 1 97.12 126 ASN B CA 1
ATOM 2426 C C . ASN B 1 126 ? 5.039 6.125 -2.518 1 97.12 126 ASN B C 1
ATOM 2428 O O . ASN B 1 126 ? 4.91 6.797 -1.493 1 97.12 126 ASN B O 1
ATOM 2432 N N . HIS B 1 127 ? 4.109 5.348 -3.012 1 97.94 127 HIS B N 1
ATOM 2433 C CA . HIS B 1 127 ? 2.912 5.125 -2.213 1 97.94 127 HIS B CA 1
ATOM 2434 C C . HIS B 1 127 ? 3.262 4.559 -0.842 1 97.94 127 HIS B C 1
ATOM 2436 O O . HIS B 1 127 ? 2.789 5.059 0.181 1 97.94 127 HIS B O 1
ATOM 2442 N N . SER B 1 128 ? 4.055 3.578 -0.844 1 98 128 SER B N 1
ATOM 2443 C CA . SER B 1 128 ? 4.43 2.93 0.409 1 98 128 SER B CA 1
ATOM 2444 C C . SER B 1 128 ? 5.199 3.885 1.316 1 98 128 SER B C 1
ATOM 2446 O O . SER B 1 128 ? 4.984 3.902 2.531 1 98 128 SER B O 1
ATOM 2448 N N . TYR B 1 129 ? 6.078 4.613 0.76 1 97.25 129 TYR B N 1
ATOM 2449 C CA . TYR B 1 129 ? 6.883 5.559 1.521 1 97.25 129 TYR B CA 1
ATOM 2450 C C . TYR B 1 129 ? 6 6.59 2.217 1 97.25 129 TYR B C 1
ATOM 2452 O O . TYR B 1 129 ? 6.094 6.777 3.432 1 97.25 129 TYR B O 1
ATOM 2460 N N . LEU B 1 130 ? 5.133 7.172 1.409 1 97.81 130 LEU B N 1
ATOM 2461 C CA . LEU B 1 130 ? 4.289 8.227 1.956 1 97.81 130 LEU B CA 1
ATOM 2462 C C . LEU B 1 130 ? 3.246 7.648 2.908 1 97.81 130 LEU B C 1
ATOM 2464 O O . LEU B 1 130 ? 2.918 8.266 3.924 1 97.81 130 LEU B O 1
ATOM 2468 N N . PHE B 1 131 ? 2.793 6.492 2.568 1 97.88 131 PHE B N 1
ATOM 2469 C CA . PHE B 1 131 ? 1.922 5.781 3.5 1 97.88 131 PHE B CA 1
ATOM 2470 C C . PHE B 1 131 ? 2.611 5.586 4.844 1 97.88 131 PHE B C 1
ATOM 2472 O O . PHE B 1 131 ? 2.012 5.816 5.895 1 97.88 131 PHE B O 1
ATOM 2479 N N . GLY B 1 132 ? 3.826 5.184 4.789 1 97.31 132 GLY B N 1
ATOM 2480 C CA . GLY B 1 132 ? 4.613 4.996 6 1 97.31 132 GLY B CA 1
ATOM 2481 C C . GLY B 1 132 ? 4.797 6.273 6.797 1 97.31 132 GLY B C 1
ATOM 2482 O O . GLY B 1 132 ? 4.68 6.27 8.023 1 97.31 132 GLY B O 1
ATOM 2483 N N . VAL B 1 133 ? 5.023 7.312 6.113 1 97.38 133 VAL B N 1
ATOM 2484 C CA . VAL B 1 133 ? 5.195 8.602 6.777 1 97.38 133 VAL B CA 1
ATOM 2485 C C . VAL B 1 133 ? 3.914 8.977 7.516 1 97.38 133 VAL B C 1
ATOM 2487 O O . VAL B 1 133 ? 3.961 9.422 8.664 1 97.38 133 VAL B O 1
ATOM 2490 N N . PHE B 1 134 ? 2.781 8.727 6.898 1 97.75 134 PHE B N 1
ATOM 2491 C CA . PHE B 1 134 ? 1.513 9.156 7.473 1 97.75 134 PHE B CA 1
ATOM 2492 C C . PHE B 1 134 ? 1.092 8.227 8.609 1 97.75 134 PHE B C 1
ATOM 2494 O O . PHE B 1 134 ? 0.207 8.57 9.398 1 97.75 134 PHE B O 1
ATOM 2501 N N . GLU B 1 135 ? 1.757 7.09 8.742 1 97.31 135 GLU B N 1
ATOM 2502 C CA . GLU B 1 135 ? 1.446 6.168 9.828 1 97.31 135 GLU B CA 1
ATOM 2503 C C . GLU B 1 135 ? 1.762 6.793 11.188 1 97.31 135 GLU B C 1
ATOM 2505 O O . GLU B 1 135 ? 1.115 6.48 12.188 1 97.31 135 GLU B O 1
ATOM 2510 N N . ILE B 1 136 ? 2.715 7.719 11.18 1 97.75 136 ILE B N 1
ATOM 2511 C CA . ILE B 1 136 ? 3.078 8.312 12.453 1 97.75 136 ILE B CA 1
ATOM 2512 C C . ILE B 1 136 ? 1.914 9.148 12.984 1 97.75 136 ILE B C 1
ATOM 2514 O O . ILE B 1 136 ? 1.713 9.25 14.195 1 97.75 136 ILE B O 1
ATOM 2518 N N . VAL B 1 137 ? 1.116 9.719 12.055 1 98.38 137 VAL B N 1
ATOM 2519 C CA . VAL B 1 137 ? -0.068 10.484 12.422 1 98.38 137 VAL B CA 1
ATOM 2520 C C . VAL B 1 137 ? -1.221 9.531 12.742 1 98.38 137 VAL B C 1
ATOM 2522 O O . VAL B 1 137 ? -1.871 9.656 13.781 1 98.38 137 VAL B O 1
ATOM 2525 N N . ARG B 1 138 ? -1.447 8.547 11.867 1 97.88 138 ARG B N 1
ATOM 2526 C CA . ARG B 1 138 ? -2.566 7.621 12 1 97.88 138 ARG B CA 1
ATOM 2527 C C . ARG B 1 138 ? -2.51 6.887 13.336 1 97.88 138 ARG B C 1
ATOM 2529 O O . ARG B 1 138 ? -3.545 6.633 13.953 1 97.88 138 ARG B O 1
ATOM 2536 N N . HIS B 1 139 ? -1.317 6.594 13.766 1 97.25 139 HIS B N 1
ATOM 2537 C CA . HIS B 1 139 ? -1.155 5.801 14.984 1 97.25 139 HIS B CA 1
ATOM 2538 C C . HIS B 1 139 ? -0.757 6.68 16.156 1 97.25 139 HIS B C 1
ATOM 2540 O O . HIS B 1 139 ? -0.441 6.172 17.234 1 97.25 139 HIS B O 1
ATOM 2546 N N . GLN B 1 140 ? -0.746 7.949 15.906 1 97.12 140 GLN B N 1
ATOM 2547 C CA . GLN B 1 140 ? -0.469 8.922 16.953 1 97.12 140 GLN B CA 1
ATOM 2548 C C . GLN B 1 140 ? 0.798 8.555 17.719 1 97.12 140 GLN B C 1
ATOM 2550 O O . GLN B 1 140 ? 0.788 8.492 18.953 1 97.12 140 GLN B O 1
ATOM 2555 N N . MET B 1 141 ? 1.823 8.273 17.047 1 97.31 141 MET B N 1
ATOM 2556 C CA . MET B 1 141 ? 3.107 7.992 17.688 1 97.31 141 MET B CA 1
ATOM 2557 C C . MET B 1 141 ? 3.627 9.219 18.438 1 97.31 141 MET B C 1
ATOM 2559 O O . MET B 1 141 ? 3.295 10.352 18.078 1 97.31 141 MET B O 1
ATOM 2563 N N . THR B 1 142 ? 4.434 8.969 19.469 1 97.44 142 THR B N 1
ATOM 2564 C CA . THR B 1 142 ? 5.156 10.102 20.047 1 97.44 142 THR B CA 1
ATOM 2565 C C . THR B 1 142 ? 6.172 10.656 19.062 1 97.44 142 THR B C 1
ATOM 2567 O O . THR B 1 142 ? 6.566 9.969 18.109 1 97.44 142 THR B O 1
ATOM 2570 N N . GLU B 1 143 ? 6.523 11.891 19.25 1 97 143 GLU B N 1
ATOM 2571 C CA . GLU B 1 143 ? 7.461 12.516 18.312 1 97 143 GLU B CA 1
ATOM 2572 C C . GLU B 1 143 ? 8.773 11.734 18.25 1 97 143 GLU B C 1
ATOM 2574 O O . GLU B 1 143 ? 9.32 11.539 17.156 1 97 143 GLU B O 1
ATOM 2579 N N . LYS B 1 144 ? 9.234 11.289 19.375 1 96.5 144 LYS B N 1
ATOM 2580 C CA . LYS B 1 144 ? 10.477 10.531 19.391 1 96.5 144 LYS B CA 1
ATOM 2581 C C . LYS B 1 144 ? 10.336 9.219 18.641 1 96.5 144 LYS B C 1
ATOM 2583 O O . LYS B 1 144 ? 11.203 8.859 17.844 1 96.5 144 LYS B O 1
ATOM 2588 N N . GLN B 1 145 ? 9.281 8.453 18.875 1 95.75 145 GLN B N 1
ATOM 2589 C CA . GLN B 1 145 ? 9.008 7.23 18.141 1 95.75 145 GLN B CA 1
ATOM 2590 C C . GLN B 1 145 ? 8.938 7.5 16.641 1 95.75 145 GLN B C 1
ATOM 2592 O O . GLN B 1 145 ? 9.43 6.707 15.836 1 95.75 145 GLN B O 1
ATOM 2597 N N . ALA B 1 146 ? 8.297 8.602 16.281 1 97.06 146 ALA B N 1
ATOM 2598 C CA . ALA B 1 146 ? 8.133 8.984 14.891 1 97.06 146 ALA B CA 1
ATOM 2599 C C . ALA B 1 146 ? 9.477 9.273 14.234 1 97.06 146 ALA B C 1
ATOM 2601 O O . ALA B 1 146 ? 9.711 8.891 13.086 1 97.06 146 ALA B O 1
ATOM 2602 N N . GLU B 1 147 ? 10.305 9.992 14.922 1 96.69 147 GLU B N 1
ATOM 2603 C CA . GLU B 1 147 ? 11.633 10.305 14.414 1 96.69 147 GLU B CA 1
ATOM 2604 C C . GLU B 1 147 ? 12.406 9.023 14.078 1 96.69 147 GLU B C 1
ATOM 2606 O O . GLU B 1 147 ? 13.008 8.922 13.008 1 96.69 147 GLU B O 1
ATOM 2611 N N . ASP B 1 148 ? 12.375 8.07 14.992 1 95.19 148 ASP B N 1
ATOM 2612 C CA . ASP B 1 148 ? 13.055 6.797 14.773 1 95.19 148 ASP B CA 1
ATOM 2613 C C . ASP B 1 148 ? 12.453 6.051 13.586 1 95.19 148 ASP B C 1
ATOM 2615 O O . ASP B 1 148 ? 13.188 5.547 12.727 1 95.19 148 ASP B O 1
ATOM 2619 N N . PHE B 1 149 ? 11.219 6.004 13.586 1 96.31 149 PHE B N 1
ATOM 2620 C CA . PHE B 1 149 ? 10.484 5.277 12.555 1 96.31 149 PHE B CA 1
ATOM 2621 C C . PHE B 1 149 ? 10.75 5.879 11.18 1 96.31 149 PHE B C 1
ATOM 2623 O O . PHE B 1 149 ? 11.086 5.156 10.242 1 96.31 149 PHE B O 1
ATOM 2630 N N . VAL B 1 150 ? 10.609 7.172 11.039 1 95.56 150 VAL B N 1
ATOM 2631 C CA . VAL B 1 150 ? 10.75 7.844 9.75 1 95.56 150 VAL B CA 1
ATOM 2632 C C . VAL B 1 150 ? 12.211 7.805 9.305 1 95.56 150 VAL B C 1
ATOM 2634 O O . VAL B 1 150 ? 12.508 7.699 8.117 1 95.56 150 VAL B O 1
ATOM 2637 N N . SER B 1 151 ? 13.07 7.91 10.297 1 94.44 151 SER B N 1
ATOM 2638 C CA . SER B 1 151 ? 14.484 7.789 9.961 1 94.44 151 SER B CA 1
ATOM 2639 C C . SER B 1 151 ? 14.789 6.441 9.312 1 94.44 151 SER B C 1
ATOM 2641 O O . SER B 1 151 ? 15.492 6.379 8.305 1 94.44 151 SER B O 1
ATOM 2643 N N . ASP B 1 152 ? 14.273 5.371 9.891 1 95.25 152 ASP B N 1
ATOM 2644 C CA . ASP B 1 152 ? 14.438 4.043 9.305 1 95.25 152 ASP B CA 1
ATOM 2645 C C . ASP B 1 152 ? 13.82 3.982 7.91 1 95.25 152 ASP B C 1
ATOM 2647 O O . ASP B 1 152 ? 14.422 3.43 6.988 1 95.25 152 ASP B O 1
ATOM 2651 N N . LEU B 1 153 ? 12.656 4.531 7.758 1 95.94 153 LEU B N 1
ATOM 2652 C CA . LEU B 1 153 ? 11.961 4.586 6.477 1 95.94 153 LEU B CA 1
ATOM 2653 C C . LEU B 1 153 ? 12.805 5.305 5.43 1 95.94 153 LEU B C 1
ATOM 2655 O O . LEU B 1 153 ? 13.023 4.785 4.336 1 95.94 153 LEU B O 1
ATOM 2659 N N . GLN B 1 154 ? 13.25 6.461 5.832 1 95 154 GLN B N 1
ATOM 2660 C CA . GLN B 1 154 ? 14.039 7.285 4.922 1 95 154 GLN B CA 1
ATOM 2661 C C . GLN B 1 154 ? 15.312 6.559 4.48 1 95 154 GLN B C 1
ATOM 2663 O O . GLN B 1 154 ? 15.664 6.578 3.301 1 95 154 GLN B O 1
ATOM 2668 N N . GLU B 1 155 ? 15.984 6.008 5.414 1 94.94 155 GLU B N 1
ATOM 2669 C CA . GLU B 1 155 ? 17.219 5.301 5.094 1 94.94 155 GLU B CA 1
ATOM 2670 C C . GLU B 1 155 ? 16.953 4.129 4.156 1 94.94 155 GLU B C 1
ATOM 2672 O O . GLU B 1 155 ? 17.703 3.908 3.205 1 94.94 155 GLU B O 1
ATOM 2677 N N . PHE B 1 156 ? 15.93 3.395 4.418 1 96.88 156 PHE B N 1
ATOM 2678 C CA . PHE B 1 156 ? 15.555 2.256 3.592 1 96.88 156 PHE B CA 1
ATOM 2679 C C . PHE B 1 156 ? 15.281 2.695 2.158 1 96.88 156 PHE B C 1
ATOM 2681 O O . PHE B 1 156 ? 15.898 2.182 1.219 1 96.88 156 PHE B O 1
ATOM 2688 N N . TYR B 1 157 ? 14.445 3.643 1.964 1 96.31 157 TYR B N 1
ATOM 2689 C CA . TYR B 1 157 ? 13.992 4.023 0.631 1 96.31 157 TYR B CA 1
ATOM 2690 C C . TYR B 1 157 ? 15.086 4.781 -0.12 1 96.31 157 TYR B C 1
ATOM 2692 O O . TYR B 1 157 ? 15.227 4.629 -1.336 1 96.31 157 TYR B O 1
ATOM 2700 N N . GLN B 1 158 ? 15.805 5.609 0.634 1 94.75 158 GLN B N 1
ATOM 2701 C CA . GLN B 1 158 ? 16.922 6.285 -0.015 1 94.75 158 GLN B CA 1
ATOM 2702 C C . GLN B 1 158 ? 17.938 5.277 -0.558 1 94.75 158 GLN B C 1
ATOM 2704 O O . GLN B 1 158 ? 18.453 5.441 -1.666 1 94.75 158 GLN B O 1
ATOM 2709 N N . ALA B 1 159 ? 18.25 4.301 0.225 1 96.5 159 ALA B N 1
ATOM 2710 C CA . ALA B 1 159 ? 19.172 3.256 -0.221 1 96.5 159 ALA B CA 1
ATOM 2711 C C . ALA B 1 159 ? 18.625 2.543 -1.457 1 96.5 159 ALA B C 1
ATOM 2713 O O . ALA B 1 159 ? 19.375 2.236 -2.383 1 96.5 159 ALA B O 1
ATOM 2714 N N . GLY B 1 160 ? 17.344 2.225 -1.426 1 96.75 160 GLY B N 1
ATOM 2715 C CA . GLY B 1 160 ? 16.719 1.593 -2.578 1 96.75 160 GLY B CA 1
ATOM 2716 C C . GLY B 1 160 ? 16.812 2.424 -3.844 1 96.75 160 GLY B C 1
ATOM 2717 O O . GLY B 1 160 ? 17.219 1.92 -4.895 1 96.75 160 GLY B O 1
ATOM 2718 N N . TRP B 1 161 ? 16.562 3.699 -3.783 1 95 161 TRP B N 1
ATOM 2719 C CA . TRP B 1 161 ? 16.625 4.586 -4.941 1 95 161 TRP B CA 1
ATOM 2720 C C . TRP B 1 161 ? 18.062 4.742 -5.43 1 95 161 TRP B C 1
ATOM 2722 O O . TRP B 1 161 ? 18.312 4.773 -6.637 1 95 161 TRP B O 1
ATOM 2732 N N . ASN B 1 162 ? 18.953 4.906 -4.48 1 95.06 162 ASN B N 1
ATOM 2733 C CA . ASN B 1 162 ? 20.359 5.016 -4.844 1 95.06 162 ASN B CA 1
ATOM 2734 C C . ASN B 1 162 ? 20.844 3.801 -5.637 1 95.06 162 ASN B C 1
ATOM 2736 O O . ASN B 1 162 ? 21.594 3.939 -6.605 1 95.06 162 ASN B O 1
ATOM 2740 N N . LYS B 1 163 ? 20.453 2.682 -5.195 1 95.94 163 LYS B N 1
ATOM 2741 C CA . LYS B 1 163 ? 20.828 1.449 -5.875 1 95.94 163 LYS B CA 1
ATOM 2742 C C . LYS B 1 163 ? 20.344 1.444 -7.32 1 95.94 163 LYS B C 1
ATOM 2744 O O . LYS B 1 163 ? 21.094 1.094 -8.234 1 95.94 163 LYS B O 1
ATOM 2749 N N . LEU B 1 164 ? 19.062 1.812 -7.539 1 94.25 164 LEU B N 1
ATOM 2750 C CA . LEU B 1 164 ? 18.5 1.824 -8.883 1 94.25 164 LEU B CA 1
ATOM 2751 C C . LEU B 1 164 ? 19.188 2.875 -9.75 1 94.25 164 LEU B C 1
ATOM 2753 O O . LEU B 1 164 ? 19.375 2.672 -10.953 1 94.25 164 LEU B O 1
ATOM 2757 N N . LEU B 1 165 ? 19.5 4.02 -9.172 1 91.25 165 LEU B N 1
ATOM 2758 C CA . LEU B 1 165 ? 20.172 5.094 -9.891 1 91.25 165 LEU B CA 1
ATOM 2759 C C . LEU B 1 165 ? 21.562 4.645 -10.344 1 91.25 165 LEU B C 1
ATOM 2761 O O . LEU B 1 165 ? 22 4.988 -11.438 1 91.25 165 LEU B O 1
ATOM 2765 N N . GLU B 1 166 ? 22.297 3.973 -9.57 1 88.31 166 GLU B N 1
ATOM 2766 C CA . GLU B 1 166 ? 23.625 3.457 -9.898 1 88.31 166 GLU B CA 1
ATOM 2767 C C . GLU B 1 166 ? 23.578 2.508 -11.094 1 88.31 166 GLU B C 1
ATOM 2769 O O . GLU B 1 166 ? 24.469 2.504 -11.93 1 88.31 166 GLU B O 1
ATOM 2774 N N . ARG B 1 167 ? 22.609 1.753 -11.18 1 80.06 167 ARG B N 1
ATOM 2775 C CA . ARG B 1 167 ? 22.453 0.771 -12.242 1 80.06 167 ARG B CA 1
ATOM 2776 C C . ARG B 1 167 ? 22.203 1.454 -13.586 1 80.06 167 ARG B C 1
ATOM 2778 O O . ARG B 1 167 ? 22.609 0.945 -14.633 1 80.06 167 ARG B O 1
ATOM 2785 N N . LYS B 1 168 ? 21.594 2.576 -13.664 1 74.44 168 LYS B N 1
ATOM 2786 C CA . LYS B 1 168 ? 21.312 3.33 -14.883 1 74.44 168 LYS B CA 1
ATOM 2787 C C . LYS B 1 168 ? 22.578 3.98 -15.43 1 74.44 168 LYS B C 1
ATOM 2789 O O . LYS B 1 168 ? 22.703 4.219 -16.625 1 74.44 168 LYS B O 1
ATOM 2794 N N . GLU B 1 169 ? 23.406 4.344 -14.586 1 66.88 169 GLU B N 1
ATOM 2795 C CA . GLU B 1 169 ? 24.641 5.004 -15.016 1 66.88 169 GLU B CA 1
ATOM 2796 C C . GLU B 1 169 ? 25.641 3.998 -15.57 1 66.88 169 GLU B C 1
ATOM 2798 O O . GLU B 1 169 ? 26.578 4.375 -16.281 1 66.88 169 GLU B O 1
ATOM 2803 N N . ILE B 1 170 ? 25.422 2.707 -15.383 1 51.06 170 ILE B N 1
ATOM 2804 C CA . ILE B 1 170 ? 26.281 1.687 -15.969 1 51.06 170 ILE B CA 1
ATOM 2805 C C . ILE B 1 170 ? 25.641 1.138 -17.25 1 51.06 170 ILE B C 1
ATOM 2807 O O . ILE B 1 170 ? 24.422 0.923 -17.297 1 51.06 170 ILE B O 1
#

Secondary structure (DSSP, 8-state):
--HHHHHHHHHHHHHHHHHHHH--HHHHHHHHT--HHHHHHH-SSHHHHHHHHHHHHHHHIIIIIHHH---HHHHHHHHHTHHHHHHHHHS-TTSGGGGHHHHHHHHHHHHHHTTT--HHHHHHHHHHHHHHHHHHHHTT--HHHHHHHHHHHHHHHHHHHHHHHHHHH-/--HHHHHHHHHHHHHHHHHHHH--HHHHHHHHT--HHHHHHH-SSHHHHHHHHHHHHHHHIIIIIHHH---HHHHHHHHHTHHHHHHHHHS-TTSGGGGHHHHHHHHHHHHHHTTT--HHHHHHHHHHHHHHHHHHHHTT--HHHHHHHHHHHHHHHHHHHHHHHHHHH-

Organism: NCBI:txid445974

Foldseek 3Di:
DDLLVLLLVLLLVQLLVQFLVRHDLCVSCVVSVHDSVVSCVVPVDSQRSLCVNQVVLLVCCLPPCLVVDPALVSLVSCVVSLSSLCNLDPRHPPYPSVCSLVVSLVVQLVVVVVVVDDSVVSSVLSSVLSVQLSVCSVVVPDSVVSNVSNVVSRVVSVVVSVVVSVVVVD/DDLLVLLLVLLLVQLLVQFLVRHDLCVSCVVSVHDSVVSCVVPVDSQRSLCVNQVVLLVCCLPPCLVVDPALVSLVSCVVSLSSLCNLDPRHPPHPSVCSLVVSLVVQLVVVVVLVDDSVVSSVLSSVLSVQLSVCSVVVPDSVVSNVSNVVSRVVSVVVSVVVSVVVVD

pLDDT: mean 95.51, std 5.41, range [51.06, 98.88]

Sequence (340 aa):
MTTQEKIINVATQEFLNSGYLGASLRKIAKAAHVTTGAMYGYYKNKEALFNDIVEEVSEEFKNDYLVEGINLETIDYIYQNFEVFKLIICCSKGTRYEEYLDCLVNEKTKQFNEHGFDDKLSHIINHSYLFGVFEIVRHQMTEKQAEDFVSDLQEFYQAGWNKLLERKEIMTTQEKIINVATQEFLNSGYLGASLRKIAKAAHVTTGAMYGYYKNKEALFNDIVEEVSEEFKNDYLVEGINLETIDYIYQNFEVFKLIICCSKGTRYEEYLDCLVNEKTKQFNEHGFDDKLSHIINHSYLFGVFEIVRHQMTEKQAEDFVSDLQEFYQAGWNKLLERKEI

Solvent-accessible surface area (backbone atoms only — not comparable to full-atom values): 18215 Å² total; per-residue (Å²): 129,53,72,66,55,42,42,50,53,44,38,52,52,42,29,65,74,47,20,48,74,65,40,50,66,64,61,36,19,56,75,50,70,43,51,63,68,57,44,47,71,77,30,84,42,66,64,56,49,53,42,68,67,35,43,65,61,53,50,46,43,57,68,51,35,56,72,75,45,78,46,71,67,41,51,50,51,46,63,77,39,39,69,48,49,38,32,45,76,73,21,20,58,93,48,83,42,56,47,42,68,59,52,52,24,51,54,53,26,51,59,43,35,75,73,69,44,55,64,68,62,36,37,52,52,39,41,41,52,52,50,55,58,49,42,35,56,77,64,61,48,52,70,68,58,34,50,55,51,47,49,52,50,43,49,21,52,50,36,11,50,50,50,56,53,56,56,68,77,98,130,53,72,64,55,43,42,50,54,44,39,52,52,40,28,66,73,47,20,48,74,64,40,49,67,65,60,36,18,56,76,51,70,42,51,64,70,57,43,46,71,78,30,84,44,67,64,56,46,54,43,68,69,36,43,65,60,53,47,46,43,56,69,50,36,57,70,75,46,78,47,71,67,43,52,52,50,46,63,75,39,39,68,48,48,40,33,45,74,71,20,20,56,93,49,82,41,56,46,41,68,59,50,51,24,51,54,52,27,52,59,42,36,76,75,69,44,56,62,68,61,36,39,53,53,40,42,42,51,52,51,54,59,49,42,36,57,78,66,61,48,53,70,68,58,33,52,55,51,48,49,53,50,44,49,20,52,50,36,11,50,50,51,56,54,56,54,69,78,99

Nearest PDB structures (foldseek):
  3ppb-assembly1_B  TM=6.326E-01  e=4.928E-04  Shewanella loihica PV-4
  5cxg-assembly2_D  TM=4.941E-01  e=1.567E-04  Mycobacterium tuberculosis H37Rv
  3bhq-assembly1_B  TM=5.559E-01  e=4.928E-04  Mesorhizobium japonicum MAFF 303099
  3mvp-assembly1_B  TM=5.269E-01  e=1.478E-03  Streptococcus mutans UA159
  4xk4-assembly2_D  TM=4.610E-01  e=3.172E-03  Escherichia coli K-12

Radius of gyration: 25.09 Å; Cα contacts (8 Å, |Δi|>4): 344; chains: 2; bounding box: 53×74×41 Å

InterPro domains:
  IPR001647 DNA-binding HTH domain, TetR-type [PF00440] (7-52)
  IPR001647 DNA-binding HTH domain, TetR-type [PR00455] (7-20)
  IPR001647 DNA-binding HTH domain, TetR-type [PR00455] (28-51)
  IPR001647 DNA-binding HTH domain, TetR-type [PS50977] (1-61)
  IPR009057 Homedomain-like superfamily [SSF46689] (3-64)
  IPR050109 HTH-type, TetR-like transcriptional regulator [PTHR30328] (3-63)